Protein AF-A0A173ME80-F1 (afdb_monomer_lite)

pLDDT: mean 81.97, std 18.16, range [39.5, 97.81]

InterPro domains:
  IPR025349 Domain of unknown function DUF4253 [PF14062] (123-226)

Sequence (226 aa):
MNQPLTKATWLAVAWLSLAACNAPDSRNSDNQKSLAATTGIDVVVISEAEKITHATATLLHTKKPLADTIHHNAPIYLPGISLLVDGEKSAELIDTLNSWLQQQHCMAFISEDHYRGDHKKKITIVRTADKYDIVRMQETCSEVDSCCTDSLIVRLKQLELKYTVDFIAVARDWMIVRPHGNITDWHDYARETLKVCPLSEEEPEDIEALAVSLQEEKGKITLWWE

Structure (mmCIF, N/CA/C/O backbone):
data_AF-A0A173ME80-F1
#
_entry.id   AF-A0A173ME80-F1
#
loop_
_atom_site.group_PDB
_atom_site.id
_atom_site.type_symbol
_atom_site.label_atom_id
_atom_site.label_alt_id
_atom_site.label_comp_id
_atom_site.label_asym_id
_atom_site.label_entity_id
_atom_site.label_seq_id
_atom_site.pdbx_PDB_ins_code
_atom_site.Cartn_x
_atom_site.Cartn_y
_atom_site.Cartn_z
_atom_site.occupancy
_atom_site.B_iso_or_equiv
_atom_site.auth_seq_id
_atom_site.auth_comp_id
_atom_site.auth_asym_id
_atom_site.auth_atom_id
_atom_site.pdbx_PDB_model_num
ATOM 1 N N . MET A 1 1 ? -16.992 46.050 -75.056 1.00 40.78 1 MET A N 1
ATOM 2 C CA . MET A 1 1 ? -16.001 45.122 -75.639 1.00 40.78 1 MET A CA 1
ATOM 3 C C . MET A 1 1 ? -14.720 45.212 -74.825 1.00 40.78 1 MET A C 1
ATOM 5 O O . MET A 1 1 ? -14.317 46.320 -74.506 1.00 40.78 1 MET A O 1
ATOM 9 N N . ASN A 1 2 ? -14.144 44.044 -74.524 1.00 39.84 2 ASN A N 1
ATOM 10 C CA . ASN A 1 2 ? -12.807 43.765 -73.971 1.00 39.84 2 ASN A CA 1
ATOM 11 C C . ASN A 1 2 ? -12.586 43.918 -72.446 1.00 39.84 2 ASN A C 1
ATOM 13 O O . ASN A 1 2 ? -12.212 44.969 -71.939 1.00 39.84 2 ASN A O 1
ATOM 17 N N . GLN A 1 3 ? -12.760 42.788 -71.746 1.00 39.50 3 GLN A N 1
ATOM 18 C CA . GLN A 1 3 ? -11.953 42.341 -70.589 1.00 39.50 3 GLN A CA 1
ATOM 19 C C . GLN A 1 3 ? -10.501 41.992 -71.034 1.00 39.50 3 GLN A C 1
ATOM 21 O O . GLN A 1 3 ? -10.278 41.975 -72.247 1.00 39.50 3 GLN A O 1
ATOM 26 N N . PRO A 1 4 ? -9.553 41.531 -70.172 1.00 59.50 4 PRO A N 1
ATOM 27 C CA . PRO A 1 4 ? -9.382 41.605 -68.700 1.00 59.50 4 PRO A CA 1
ATOM 28 C C . PRO A 1 4 ? -7.930 42.015 -68.301 1.00 59.50 4 PRO A C 1
ATOM 30 O O . PRO A 1 4 ? -7.072 42.142 -69.162 1.00 59.50 4 PRO A O 1
ATOM 33 N N . LEU A 1 5 ? -7.597 42.119 -67.004 1.00 41.41 5 LEU A N 1
ATOM 34 C CA . LEU A 1 5 ? -6.438 41.380 -66.462 1.00 41.41 5 LEU A CA 1
ATOM 35 C C . LEU A 1 5 ? -6.464 41.310 -64.925 1.00 41.41 5 LEU A C 1
ATOM 37 O O . LEU A 1 5 ? -6.556 42.300 -64.204 1.00 41.41 5 LEU A O 1
ATOM 41 N N . THR A 1 6 ? -6.391 40.072 -64.468 1.00 49.34 6 THR A N 1
ATOM 42 C CA . THR A 1 6 ? -6.429 39.529 -63.113 1.00 49.34 6 THR A CA 1
ATOM 43 C C . THR A 1 6 ? -5.223 39.923 -62.258 1.00 49.34 6 THR A C 1
ATOM 45 O O . THR A 1 6 ? -4.084 39.768 -62.692 1.00 49.34 6 THR A O 1
ATOM 48 N N . LYS A 1 7 ? -5.456 40.301 -60.995 1.00 44.31 7 LYS A N 1
ATOM 49 C CA . LYS A 1 7 ? -4.445 40.234 -59.927 1.00 44.31 7 LYS A CA 1
ATOM 50 C C . LYS A 1 7 ? -4.917 39.238 -58.872 1.00 44.31 7 LYS A C 1
ATOM 52 O O . LYS A 1 7 ? -5.666 39.583 -57.966 1.00 44.31 7 LYS A O 1
ATOM 57 N N . ALA A 1 8 ? -4.511 37.985 -59.052 1.00 48.28 8 ALA A N 1
ATOM 58 C CA . ALA A 1 8 ? -4.587 36.952 -58.032 1.00 48.28 8 ALA A CA 1
ATOM 59 C C . ALA A 1 8 ? -3.302 37.029 -57.200 1.00 48.28 8 ALA A C 1
ATOM 61 O O . ALA A 1 8 ? -2.246 36.582 -57.642 1.00 48.28 8 ALA A O 1
ATOM 62 N N . THR A 1 9 ? -3.375 37.633 -56.017 1.00 49.75 9 THR A N 1
ATOM 63 C CA . THR A 1 9 ? -2.269 37.620 -55.056 1.00 49.75 9 THR A CA 1
ATOM 64 C C . THR A 1 9 ? -2.438 36.391 -54.172 1.00 49.75 9 THR A C 1
ATOM 66 O O . THR A 1 9 ? -3.270 36.367 -53.269 1.00 49.75 9 THR A O 1
ATOM 69 N N . TRP A 1 10 ? -1.678 35.343 -54.476 1.00 44.19 10 TRP A N 1
ATOM 70 C CA . TRP A 1 10 ? -1.540 34.160 -53.634 1.00 44.19 10 TRP A CA 1
ATOM 71 C C . TRP A 1 10 ? -0.660 34.503 -52.427 1.00 44.19 10 TRP A C 1
ATOM 73 O O . TRP A 1 10 ? 0.545 34.690 -52.567 1.00 44.19 10 TRP A O 1
ATOM 83 N N . LEU A 1 11 ? -1.256 34.576 -51.238 1.00 46.41 11 LEU A N 1
ATOM 84 C CA . LEU A 1 11 ? -0.538 34.510 -49.966 1.00 46.41 11 LEU A CA 1
ATOM 85 C C . LEU A 1 11 ? -0.573 33.052 -49.498 1.00 46.41 11 LEU A C 1
ATOM 87 O O . LEU A 1 11 ? -1.498 32.620 -48.816 1.00 46.41 11 LEU A O 1
ATOM 91 N N . ALA A 1 12 ? 0.426 32.278 -49.917 1.00 50.19 12 ALA A N 1
ATOM 92 C CA . ALA A 1 12 ? 0.692 30.967 -49.347 1.00 50.19 12 ALA A CA 1
ATOM 93 C C . ALA A 1 12 ? 1.354 31.168 -47.976 1.00 50.19 12 ALA A C 1
ATOM 95 O O . ALA A 1 12 ? 2.559 31.394 -47.877 1.00 50.19 12 ALA A O 1
ATOM 96 N N . VAL A 1 13 ? 0.553 31.127 -46.910 1.00 52.91 13 VAL A N 1
ATOM 97 C CA . VAL A 1 13 ? 1.066 31.011 -45.543 1.00 52.91 13 VAL A CA 1
ATOM 98 C C . VAL A 1 13 ? 1.525 29.567 -45.368 1.00 52.91 13 VAL A C 1
ATOM 100 O O . VAL A 1 13 ? 0.714 28.658 -45.203 1.00 52.91 13 VAL A O 1
ATOM 103 N N . ALA A 1 14 ? 2.835 29.353 -45.443 1.00 44.91 14 ALA A N 1
ATOM 104 C CA . ALA A 1 14 ? 3.461 28.089 -45.096 1.00 44.91 14 ALA A CA 1
ATOM 105 C C . ALA A 1 14 ? 3.322 27.855 -43.582 1.00 44.91 14 ALA A C 1
ATOM 107 O O . ALA A 1 14 ? 4.155 28.288 -42.789 1.00 44.91 14 ALA A O 1
ATOM 108 N N . TRP A 1 15 ? 2.253 27.168 -43.179 1.00 47.66 15 TRP A N 1
ATOM 109 C CA . TRP A 1 15 ? 2.187 26.493 -41.887 1.00 47.66 15 TRP A CA 1
ATOM 110 C C . TRP A 1 15 ? 3.103 25.268 -41.954 1.00 47.66 15 TRP A C 1
ATOM 112 O O . TRP A 1 15 ? 2.682 24.167 -42.296 1.00 47.66 15 TRP A O 1
ATOM 122 N N . LEU A 1 16 ? 4.384 25.471 -41.649 1.00 46.88 16 LEU A N 1
ATOM 123 C CA . LEU A 1 16 ? 5.269 24.395 -41.216 1.00 46.88 16 LEU A CA 1
ATOM 124 C C . LEU A 1 16 ? 4.826 23.990 -39.809 1.00 46.88 16 LEU A C 1
ATOM 126 O O . LEU A 1 16 ? 5.361 24.446 -38.801 1.00 46.88 16 LEU A O 1
ATOM 130 N N . SER A 1 17 ? 3.799 23.146 -39.746 1.00 50.44 17 SER A N 1
ATOM 131 C CA . SER A 1 17 ? 3.516 22.340 -38.570 1.00 50.44 17 SER A CA 1
ATOM 132 C C . SER A 1 17 ? 4.724 21.437 -38.336 1.00 50.44 17 SER A C 1
ATOM 134 O O . SER A 1 17 ? 4.870 20.392 -38.971 1.00 50.44 17 SER A O 1
ATOM 136 N N . LEU A 1 18 ? 5.609 21.875 -37.439 1.00 47.53 18 LEU A N 1
ATOM 137 C CA . LEU A 1 18 ? 6.598 21.037 -36.776 1.00 47.53 18 LEU A CA 1
ATOM 138 C C . LEU A 1 18 ? 5.838 19.993 -35.951 1.00 47.53 18 LEU A C 1
ATOM 140 O O . LEU A 1 18 ? 5.680 20.117 -34.740 1.00 47.53 18 LEU A O 1
ATOM 144 N N . ALA A 1 19 ? 5.356 18.948 -36.620 1.00 47.81 19 ALA A N 1
ATOM 145 C CA . ALA A 1 19 ? 5.133 17.667 -35.983 1.00 47.81 19 ALA A CA 1
ATOM 146 C C . ALA A 1 19 ? 6.521 17.108 -35.655 1.00 47.81 19 ALA A C 1
ATOM 148 O O . ALA A 1 19 ? 7.086 16.307 -36.400 1.00 47.81 19 ALA A O 1
ATOM 149 N N . ALA A 1 20 ? 7.104 17.591 -34.556 1.00 40.88 20 ALA A N 1
ATOM 150 C CA . ALA A 1 20 ? 8.174 16.883 -33.884 1.00 40.88 20 ALA A CA 1
ATOM 151 C C . ALA A 1 20 ? 7.571 15.553 -33.420 1.00 40.88 20 ALA A C 1
ATOM 153 O O . ALA A 1 20 ? 6.955 15.452 -32.361 1.00 40.88 20 ALA A O 1
ATOM 154 N N . CYS A 1 21 ? 7.677 14.543 -34.281 1.00 43.19 21 CYS A N 1
ATOM 155 C CA . CYS A 1 21 ? 7.498 13.160 -33.898 1.00 43.19 21 CYS A CA 1
ATOM 156 C C . CYS A 1 21 ? 8.606 12.866 -32.888 1.00 43.19 21 CYS A C 1
ATOM 158 O O . CYS A 1 21 ? 9.727 12.539 -33.274 1.00 43.19 21 CYS A O 1
ATOM 160 N N . ASN A 1 22 ? 8.312 13.034 -31.599 1.00 49.09 22 ASN A N 1
ATOM 161 C CA . ASN A 1 22 ? 9.089 12.399 -30.549 1.00 49.09 22 ASN A CA 1
ATOM 162 C C . ASN A 1 22 ? 8.950 10.898 -30.791 1.00 49.09 22 ASN A C 1
ATOM 164 O O . ASN A 1 22 ? 7.947 10.293 -30.412 1.00 49.09 22 ASN A O 1
ATOM 168 N N . ALA A 1 23 ? 9.908 10.314 -31.511 1.00 49.47 23 ALA A N 1
ATOM 169 C CA . ALA A 1 23 ? 10.022 8.873 -31.586 1.00 49.47 23 ALA A CA 1
ATOM 170 C C . ALA A 1 23 ? 10.108 8.371 -30.135 1.00 49.47 23 ALA A C 1
ATOM 172 O O . ALA A 1 23 ? 10.935 8.891 -29.380 1.00 49.47 23 ALA A O 1
ATOM 173 N N . PRO A 1 24 ? 9.234 7.444 -29.709 1.00 55.69 24 PRO A N 1
ATOM 174 C CA . PRO A 1 24 ? 9.315 6.894 -28.367 1.00 55.69 24 PRO A CA 1
ATOM 175 C C . PRO A 1 24 ? 10.713 6.301 -28.176 1.00 55.69 24 PRO A C 1
ATOM 177 O O . PRO A 1 24 ? 11.200 5.578 -29.047 1.00 55.69 24 PRO A O 1
ATOM 180 N N . ASP A 1 25 ? 11.370 6.661 -27.072 1.00 60.84 25 ASP A N 1
ATOM 181 C CA . ASP A 1 25 ? 12.728 6.217 -26.761 1.00 60.84 25 ASP A CA 1
ATOM 182 C C . ASP A 1 25 ? 12.754 4.684 -26.704 1.00 60.84 25 ASP A C 1
ATOM 184 O O . ASP A 1 25 ? 12.223 4.059 -25.779 1.00 60.84 25 ASP A O 1
ATOM 188 N N . SER A 1 26 ? 13.327 4.062 -27.736 1.00 62.03 26 SER A N 1
ATOM 189 C CA . SER A 1 26 ? 13.320 2.609 -27.907 1.00 62.03 26 SER A CA 1
ATOM 190 C C . SER A 1 26 ? 14.007 1.890 -26.748 1.00 62.03 26 SER A C 1
ATOM 192 O O . SER A 1 26 ? 13.623 0.769 -26.418 1.00 62.03 26 SER A O 1
ATOM 194 N N . ARG A 1 27 ? 14.952 2.555 -26.067 1.00 61.19 27 ARG A N 1
ATOM 195 C CA . ARG A 1 27 ? 15.636 2.009 -24.889 1.00 61.19 27 ARG A CA 1
ATOM 196 C C . ARG A 1 27 ? 14.697 1.811 -23.705 1.00 61.19 27 ARG A C 1
ATOM 198 O O . ARG A 1 27 ? 14.853 0.825 -22.988 1.00 61.19 27 ARG A O 1
ATOM 205 N N . ASN A 1 28 ? 13.718 2.700 -23.511 1.00 69.62 28 ASN A N 1
ATOM 206 C CA . ASN A 1 28 ? 12.766 2.534 -22.415 1.00 69.62 28 ASN A CA 1
ATOM 207 C C . ASN A 1 28 ? 11.814 1.358 -22.691 1.00 69.62 28 ASN A C 1
ATOM 209 O O . ASN A 1 28 ? 11.535 0.551 -21.808 1.00 69.62 28 ASN A O 1
ATOM 213 N N . SER A 1 29 ? 11.415 1.177 -23.955 1.00 80.62 29 SER A N 1
ATOM 214 C CA . SER A 1 29 ? 10.566 0.051 -24.363 1.00 80.62 29 SER A CA 1
ATOM 215 C C . SER A 1 29 ? 11.218 -1.315 -24.110 1.00 80.62 29 SER A C 1
ATOM 217 O O . SER A 1 29 ? 10.534 -2.248 -23.686 1.00 80.62 29 SER A O 1
ATOM 219 N N . ASP A 1 30 ? 12.527 -1.451 -24.335 1.00 91.56 30 ASP A N 1
ATOM 220 C CA . ASP A 1 30 ? 13.227 -2.725 -24.129 1.00 91.56 30 ASP A CA 1
ATOM 221 C C . ASP A 1 30 ? 13.407 -3.060 -22.640 1.00 91.56 30 ASP A C 1
ATOM 223 O O . ASP A 1 30 ? 13.201 -4.211 -22.240 1.00 91.56 30 ASP A O 1
ATOM 227 N N . ASN A 1 31 ? 13.697 -2.059 -21.798 1.00 92.81 31 ASN A N 1
ATOM 228 C CA . ASN A 1 31 ? 13.734 -2.235 -20.342 1.00 92.81 31 ASN A CA 1
ATOM 229 C C . ASN A 1 31 ? 12.367 -2.679 -19.798 1.00 92.81 31 ASN A C 1
ATOM 231 O O . ASN A 1 31 ? 12.278 -3.673 -19.080 1.00 92.81 31 ASN A O 1
ATOM 235 N N . GLN A 1 32 ? 11.290 -1.998 -20.197 1.00 95.25 32 GLN A N 1
ATOM 236 C CA . GLN A 1 32 ? 9.930 -2.326 -19.762 1.00 95.25 32 GLN A CA 1
ATOM 237 C C . GLN A 1 32 ? 9.518 -3.748 -20.167 1.00 95.25 32 GLN A C 1
ATOM 239 O O . GLN A 1 32 ? 8.948 -4.476 -19.357 1.00 95.25 32 GLN A O 1
ATOM 244 N N . LYS A 1 33 ? 9.847 -4.189 -21.390 1.00 96.25 33 LYS A N 1
ATOM 245 C CA . LYS A 1 33 ? 9.596 -5.575 -21.831 1.00 96.25 33 LYS A CA 1
ATOM 246 C C . LYS A 1 33 ? 10.366 -6.596 -20.994 1.00 96.25 33 LYS A C 1
ATOM 248 O O . LYS A 1 33 ? 9.808 -7.633 -20.646 1.00 96.25 33 LYS A O 1
ATOM 253 N N . SER A 1 34 ? 11.625 -6.308 -20.664 1.00 95.56 34 SER A N 1
ATOM 254 C CA . SER A 1 34 ? 12.454 -7.176 -19.819 1.00 95.56 34 SER A CA 1
ATOM 255 C C . SER A 1 34 ? 11.885 -7.301 -18.401 1.00 95.56 34 SER A C 1
ATOM 257 O O . SER A 1 34 ? 11.725 -8.408 -17.877 1.00 95.56 34 SER A O 1
ATOM 259 N N . LEU A 1 35 ? 11.494 -6.171 -17.802 1.00 96.56 35 LEU A N 1
ATOM 260 C CA . LEU A 1 35 ? 10.837 -6.140 -16.497 1.00 96.56 35 LEU A CA 1
ATOM 261 C C . LEU A 1 35 ? 9.510 -6.900 -16.523 1.00 96.56 35 LEU A C 1
ATOM 263 O O . LEU A 1 35 ? 9.257 -7.696 -15.621 1.00 96.56 35 LEU A O 1
ATOM 267 N N . ALA A 1 36 ? 8.700 -6.727 -17.570 1.00 96.44 36 ALA A N 1
ATOM 268 C CA . ALA A 1 36 ? 7.438 -7.442 -17.719 1.00 96.44 36 ALA A CA 1
ATOM 269 C C . ALA A 1 36 ? 7.637 -8.958 -17.814 1.00 96.44 36 ALA A C 1
ATOM 271 O O . ALA A 1 36 ? 6.974 -9.717 -17.109 1.00 96.44 36 ALA A O 1
ATOM 272 N N . ALA A 1 37 ? 8.601 -9.405 -18.624 1.00 95.56 37 ALA A N 1
ATOM 273 C CA . ALA A 1 37 ? 8.932 -10.822 -18.758 1.00 95.56 37 ALA A CA 1
ATOM 274 C C . ALA A 1 37 ? 9.439 -11.440 -17.442 1.00 95.56 37 ALA A C 1
ATOM 276 O O . ALA A 1 37 ? 9.166 -12.605 -17.168 1.00 95.56 37 ALA A O 1
ATOM 277 N N . THR A 1 38 ? 10.156 -10.661 -16.627 1.00 95.19 38 THR A N 1
ATOM 278 C CA . THR A 1 38 ? 10.743 -11.134 -15.363 1.00 95.19 38 THR A CA 1
ATOM 279 C C . THR A 1 38 ? 9.733 -11.153 -14.216 1.00 95.19 38 THR A C 1
ATOM 281 O O . THR A 1 38 ? 9.725 -12.073 -13.406 1.00 95.19 38 THR A O 1
ATOM 284 N N . THR A 1 39 ? 8.890 -10.124 -14.126 1.00 95.19 39 THR A N 1
ATOM 285 C CA . THR A 1 39 ? 7.996 -9.898 -12.975 1.00 95.19 39 THR A CA 1
ATOM 286 C C . THR A 1 39 ? 6.571 -10.387 -13.214 1.00 95.19 39 THR A C 1
ATOM 288 O O . THR A 1 39 ? 5.804 -10.525 -12.265 1.00 95.19 39 THR A O 1
ATOM 291 N N . GLY A 1 40 ? 6.191 -10.612 -14.475 1.00 94.75 40 GLY A N 1
ATOM 292 C CA . GLY A 1 40 ? 4.810 -10.877 -14.868 1.00 94.75 40 GLY A CA 1
ATOM 293 C C . GLY A 1 40 ? 3.891 -9.650 -14.794 1.00 94.75 40 GLY A C 1
ATOM 294 O O . GLY A 1 40 ? 2.679 -9.809 -14.936 1.00 94.75 40 GLY A O 1
ATOM 295 N N . ILE A 1 41 ? 4.426 -8.447 -14.556 1.00 96.81 41 ILE A N 1
ATOM 296 C CA . ILE A 1 41 ? 3.678 -7.182 -14.599 1.00 96.81 41 ILE A CA 1
ATOM 297 C C . ILE A 1 41 ? 3.578 -6.719 -16.054 1.00 96.81 41 ILE A C 1
ATOM 299 O O . ILE A 1 41 ? 4.583 -6.655 -16.755 1.00 96.81 41 ILE A O 1
ATOM 303 N N . ASP A 1 42 ? 2.380 -6.373 -16.520 1.00 96.62 42 ASP A N 1
ATOM 304 C CA . ASP A 1 42 ? 2.184 -5.984 -17.917 1.00 96.62 42 ASP A CA 1
ATOM 305 C C . ASP A 1 42 ? 2.965 -4.711 -18.279 1.00 96.62 42 ASP A C 1
ATOM 307 O O . ASP A 1 42 ? 3.041 -3.757 -17.506 1.00 96.62 42 ASP A O 1
ATOM 311 N N . VAL A 1 43 ? 3.497 -4.650 -19.505 1.00 96.44 43 VAL A N 1
ATOM 312 C CA . VAL A 1 43 ? 4.264 -3.487 -20.006 1.00 96.44 43 VAL A CA 1
ATOM 313 C C . VAL A 1 43 ? 3.471 -2.181 -19.876 1.00 96.44 43 VAL A C 1
ATOM 315 O O . VAL A 1 43 ? 4.048 -1.137 -19.580 1.00 96.44 43 VAL A O 1
ATOM 318 N N . VAL A 1 44 ? 2.146 -2.240 -20.049 1.00 96.06 44 VAL A N 1
ATOM 319 C CA . VAL A 1 44 ? 1.248 -1.087 -19.880 1.00 96.06 44 VAL A CA 1
ATOM 320 C C . VAL A 1 44 ? 1.255 -0.582 -18.434 1.00 96.06 44 VAL A C 1
ATOM 322 O O . VAL A 1 44 ? 1.305 0.626 -18.222 1.00 96.06 44 VAL A O 1
ATOM 325 N N . VAL A 1 45 ? 1.276 -1.488 -17.449 1.00 96.88 45 VAL A N 1
ATOM 326 C CA . VAL A 1 45 ? 1.382 -1.146 -16.021 1.00 96.88 45 VAL A CA 1
ATOM 327 C C . VAL A 1 45 ? 2.701 -0.460 -15.720 1.00 96.88 45 VAL A C 1
ATOM 329 O O . VAL A 1 45 ? 2.709 0.586 -15.077 1.00 96.88 45 VAL A O 1
ATOM 332 N N . ILE A 1 46 ? 3.803 -1.002 -16.232 1.00 97.56 46 ILE A N 1
ATOM 333 C CA . ILE A 1 46 ? 5.129 -0.412 -16.035 1.00 97.56 46 ILE A CA 1
ATOM 334 C C . ILE A 1 46 ? 5.170 0.990 -16.653 1.00 97.56 46 ILE A C 1
ATOM 336 O O . ILE A 1 46 ? 5.526 1.950 -15.976 1.00 97.56 46 ILE A O 1
ATOM 340 N N . SER A 1 47 ? 4.743 1.128 -17.911 1.00 96.50 47 SER A N 1
ATOM 341 C CA . SER A 1 47 ? 4.773 2.407 -18.624 1.00 96.50 47 SER A CA 1
ATOM 342 C C . SER A 1 47 ? 3.904 3.480 -17.965 1.00 96.50 47 SER A C 1
ATOM 344 O O . SER A 1 47 ? 4.314 4.640 -17.922 1.00 96.50 47 SER A O 1
ATOM 346 N N . GLU A 1 48 ? 2.708 3.136 -17.481 1.00 97.00 48 GLU A N 1
ATOM 347 C CA . GLU A 1 48 ? 1.842 4.118 -16.820 1.00 97.00 48 GLU A CA 1
ATOM 348 C C . GLU A 1 48 ? 2.379 4.478 -15.430 1.00 97.00 48 GLU A C 1
ATOM 350 O O . GLU A 1 48 ? 2.362 5.650 -15.059 1.00 97.00 48 GLU A O 1
ATOM 355 N N . ALA A 1 49 ? 2.952 3.521 -14.694 1.00 97.44 49 ALA A N 1
ATOM 356 C CA . ALA A 1 49 ? 3.596 3.803 -13.416 1.00 97.44 49 ALA A CA 1
ATOM 357 C C . ALA A 1 49 ? 4.789 4.762 -13.565 1.00 97.44 49 ALA A C 1
ATOM 359 O O . ALA A 1 49 ? 4.902 5.718 -12.796 1.00 97.44 49 ALA A O 1
ATOM 360 N N . GLU A 1 50 ? 5.646 4.571 -14.575 1.00 97.44 50 GLU A N 1
ATOM 361 C CA . GLU A 1 50 ? 6.746 5.503 -14.875 1.00 97.44 50 GLU A CA 1
ATOM 362 C C . GLU A 1 50 ? 6.227 6.899 -15.247 1.00 97.44 50 GLU A C 1
ATOM 364 O O . GLU A 1 50 ? 6.802 7.912 -14.850 1.00 97.44 50 GLU A O 1
ATOM 369 N N . LYS A 1 51 ? 5.108 6.970 -15.976 1.00 96.62 51 LYS A N 1
ATOM 370 C CA . LYS A 1 51 ? 4.469 8.234 -16.355 1.00 96.62 51 LYS A CA 1
ATOM 371 C C . LYS A 1 51 ? 3.861 8.969 -15.158 1.00 96.62 51 LYS A C 1
ATOM 373 O O . LYS A 1 51 ? 4.040 10.179 -15.069 1.00 96.62 51 LYS A O 1
ATOM 378 N N . ILE A 1 52 ? 3.172 8.261 -14.260 1.00 96.56 52 ILE A N 1
ATOM 379 C CA . ILE A 1 52 ? 2.567 8.822 -13.038 1.00 96.56 52 ILE A CA 1
ATOM 380 C C . ILE A 1 52 ? 3.650 9.321 -12.077 1.00 96.56 52 ILE A C 1
ATOM 382 O O . ILE A 1 52 ? 3.528 10.395 -11.496 1.00 96.56 52 ILE A O 1
ATOM 386 N N . THR A 1 53 ? 4.716 8.540 -11.903 1.00 96.56 53 THR A N 1
ATOM 387 C CA . THR A 1 53 ? 5.759 8.824 -10.903 1.00 96.56 53 THR A CA 1
ATOM 388 C C . THR A 1 53 ? 6.908 9.676 -11.430 1.00 96.56 53 THR A C 1
ATOM 390 O O . THR A 1 53 ? 7.701 10.182 -10.638 1.00 96.56 53 THR A O 1
ATOM 393 N N . HIS A 1 54 ? 7.026 9.817 -12.753 1.00 95.75 54 HIS A N 1
ATOM 394 C CA . HIS A 1 54 ? 8.194 10.384 -13.429 1.00 95.75 54 HIS A CA 1
ATOM 395 C C . HIS A 1 54 ? 9.519 9.698 -13.045 1.00 95.75 54 HIS A C 1
ATOM 397 O O . HIS A 1 54 ? 10.582 10.320 -13.085 1.00 95.75 54 HIS A O 1
ATOM 403 N N . ALA A 1 55 ? 9.465 8.416 -12.675 1.00 95.38 55 ALA A N 1
ATOM 404 C CA . ALA A 1 55 ? 10.617 7.610 -12.287 1.00 95.38 55 ALA A CA 1
ATOM 405 C C . ALA A 1 55 ? 10.772 6.402 -13.217 1.00 95.38 55 ALA A C 1
ATOM 407 O O . ALA A 1 55 ? 9.789 5.867 -13.715 1.00 95.38 55 ALA A O 1
ATOM 408 N N . THR A 1 56 ? 12.008 5.952 -13.435 1.00 96.25 56 THR A N 1
ATOM 409 C CA . THR A 1 56 ? 12.286 4.725 -14.194 1.00 96.25 56 THR A CA 1
ATOM 410 C C . THR A 1 56 ? 12.085 3.505 -13.307 1.00 96.25 56 THR A C 1
ATOM 412 O O . THR A 1 56 ? 12.625 3.439 -12.198 1.00 96.25 56 THR A O 1
ATOM 415 N N . ALA A 1 57 ? 11.337 2.526 -13.805 1.00 97.19 57 ALA A N 1
ATOM 416 C CA . ALA A 1 57 ? 11.123 1.267 -13.125 1.00 97.19 57 ALA A CA 1
ATOM 417 C C . ALA A 1 57 ? 12.394 0.412 -13.164 1.00 97.19 57 ALA A C 1
ATOM 419 O O . ALA A 1 57 ? 13.098 0.309 -14.172 1.00 97.19 57 ALA A O 1
ATOM 420 N N . THR A 1 58 ? 12.669 -0.244 -12.046 1.00 95.94 58 THR A N 1
ATOM 421 C CA . THR A 1 58 ? 13.761 -1.209 -11.900 1.00 95.94 58 THR A CA 1
ATOM 422 C C . THR A 1 58 ? 13.237 -2.486 -11.269 1.00 95.94 58 THR A C 1
ATOM 424 O O . THR A 1 58 ? 12.156 -2.488 -10.686 1.00 95.94 58 THR A O 1
ATOM 427 N N . LEU A 1 59 ? 13.981 -3.585 -11.381 1.00 95.00 59 LEU A N 1
ATOM 428 C CA . LEU A 1 59 ? 13.595 -4.832 -10.730 1.00 95.00 59 LEU A CA 1
ATOM 429 C C . LEU A 1 59 ? 13.665 -4.667 -9.204 1.00 95.00 59 LEU A C 1
ATOM 431 O O . LEU A 1 59 ? 14.663 -4.161 -8.669 1.00 95.00 59 LEU A O 1
ATOM 435 N N . LEU A 1 60 ? 12.608 -5.099 -8.514 1.00 91.88 60 LEU A N 1
ATOM 436 C CA . LEU A 1 60 ? 12.565 -5.086 -7.059 1.00 91.88 60 LEU A CA 1
ATOM 437 C C . LEU A 1 60 ? 13.688 -5.961 -6.508 1.00 91.88 60 LEU A C 1
ATOM 439 O O . LEU A 1 60 ? 13.857 -7.115 -6.902 1.00 91.88 60 LEU A O 1
ATOM 443 N N . HIS A 1 61 ? 14.458 -5.406 -5.581 1.00 86.81 61 HIS A N 1
ATOM 444 C CA . HIS A 1 61 ? 15.509 -6.134 -4.896 1.00 86.81 61 HIS A CA 1
ATOM 445 C C . HIS A 1 61 ? 15.601 -5.718 -3.434 1.00 86.81 61 HIS A C 1
ATOM 447 O O . HIS A 1 61 ? 15.367 -4.557 -3.085 1.00 86.81 61 HIS A O 1
ATOM 453 N N . THR A 1 62 ? 16.011 -6.669 -2.603 1.00 77.00 62 THR A N 1
ATOM 454 C CA . THR A 1 62 ? 16.361 -6.453 -1.201 1.00 77.00 62 THR A CA 1
ATOM 455 C C . THR A 1 62 ? 17.831 -6.795 -0.961 1.00 77.00 62 THR A C 1
ATOM 457 O O . THR A 1 62 ? 18.433 -7.609 -1.669 1.00 77.00 62 THR A O 1
ATOM 460 N N . LYS A 1 63 ? 18.428 -6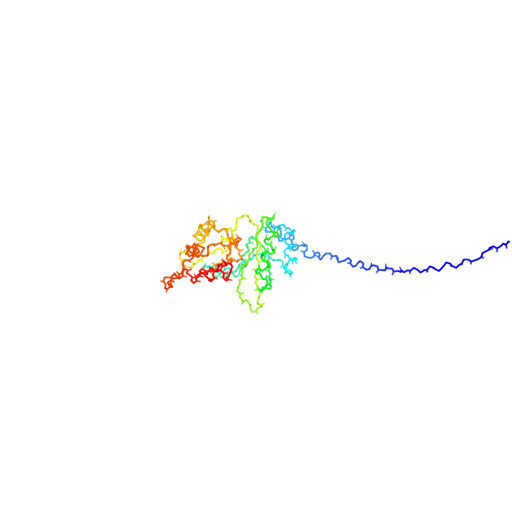.136 0.032 1.00 67.50 63 LYS A N 1
ATOM 461 C CA . LYS A 1 63 ? 19.771 -6.435 0.530 1.00 67.50 63 LYS A CA 1
ATOM 462 C C . LYS A 1 63 ? 19.606 -7.147 1.867 1.00 67.50 63 LYS A C 1
ATOM 464 O O . LYS A 1 63 ? 19.595 -6.501 2.907 1.00 67.50 63 LYS A O 1
ATOM 469 N N . LYS A 1 64 ? 19.436 -8.467 1.848 1.00 60.06 64 LYS A N 1
ATOM 470 C CA . LYS A 1 64 ? 19.421 -9.255 3.084 1.00 60.06 64 LYS A CA 1
ATOM 471 C C . LYS A 1 64 ? 20.873 -9.508 3.510 1.00 60.06 64 LYS A C 1
ATOM 473 O O . LYS A 1 64 ? 21.644 -9.988 2.677 1.00 60.06 64 LYS A O 1
ATOM 478 N N . PRO A 1 65 ? 21.281 -9.238 4.761 1.00 48.75 65 PRO A N 1
ATOM 479 C CA . PRO A 1 65 ? 22.398 -9.969 5.329 1.00 48.75 65 PRO A CA 1
ATOM 480 C C . PRO A 1 65 ? 21.893 -11.399 5.528 1.00 48.75 65 PRO A C 1
ATOM 482 O O . PRO A 1 65 ? 21.039 -11.655 6.375 1.00 48.75 65 PRO A O 1
ATOM 485 N N . LEU A 1 66 ? 22.326 -12.327 4.675 1.00 44.22 66 LEU A N 1
ATOM 486 C CA . LEU A 1 66 ? 22.051 -13.737 4.912 1.00 44.22 66 LEU A CA 1
ATOM 487 C C . LEU A 1 66 ? 22.761 -14.093 6.223 1.00 44.22 66 LEU A C 1
ATOM 489 O O . LEU A 1 66 ? 23.991 -14.040 6.284 1.00 44.22 66 LEU A O 1
ATOM 493 N N . ALA A 1 67 ? 21.996 -14.389 7.274 1.00 47.41 67 ALA A N 1
ATOM 494 C CA . ALA A 1 67 ? 22.557 -14.985 8.474 1.00 47.41 67 ALA A CA 1
ATOM 495 C C . ALA A 1 67 ? 23.354 -16.231 8.038 1.00 47.41 67 ALA A C 1
ATOM 497 O O . ALA A 1 67 ? 22.840 -17.080 7.312 1.00 47.41 67 ALA A O 1
ATOM 498 N N . ASP A 1 68 ? 24.628 -16.273 8.423 1.00 43.25 68 ASP A N 1
ATOM 499 C CA . ASP A 1 68 ? 25.545 -17.415 8.328 1.00 43.25 68 ASP A CA 1
ATOM 500 C C . ASP A 1 68 ? 26.290 -17.763 7.030 1.00 43.25 68 ASP A C 1
ATOM 502 O O . ASP A 1 68 ? 26.892 -18.835 6.973 1.00 43.25 68 ASP A O 1
ATOM 506 N N . THR A 1 69 ? 26.454 -16.877 6.038 1.00 40.91 69 THR A N 1
ATOM 507 C CA . THR A 1 69 ? 27.543 -17.109 5.054 1.00 40.91 69 THR A CA 1
ATOM 508 C C . THR A 1 69 ? 28.369 -15.877 4.703 1.00 40.91 69 THR A C 1
ATOM 510 O O . THR A 1 69 ? 27.920 -14.887 4.131 1.00 40.91 69 THR A O 1
ATOM 513 N N . ILE A 1 70 ? 29.649 -15.995 5.054 1.00 50.84 70 ILE A N 1
ATOM 514 C CA . ILE A 1 70 ? 30.777 -15.180 4.624 1.00 50.84 70 ILE A CA 1
ATOM 515 C C . ILE A 1 70 ? 30.696 -14.973 3.099 1.00 50.84 70 ILE A C 1
ATOM 517 O O . ILE A 1 70 ? 30.749 -15.932 2.338 1.00 50.84 70 ILE A O 1
ATOM 521 N N . HIS A 1 71 ? 30.604 -13.706 2.683 1.00 49.09 71 HIS A N 1
ATOM 522 C CA . HIS A 1 71 ? 30.642 -13.215 1.299 1.00 49.09 71 HIS A CA 1
ATOM 523 C C . HIS A 1 71 ? 29.485 -13.631 0.372 1.00 49.09 71 HIS A C 1
ATOM 525 O O . HIS A 1 71 ? 29.642 -14.546 -0.419 1.00 49.09 71 HIS A O 1
ATOM 531 N N . HIS A 1 72 ? 28.408 -12.832 0.331 1.00 48.78 72 HIS A N 1
ATOM 532 C CA . HIS A 1 72 ? 27.885 -12.243 -0.917 1.00 48.78 72 HIS A CA 1
ATOM 533 C C . HIS A 1 72 ? 26.834 -11.150 -0.630 1.00 48.78 72 HIS A C 1
ATOM 535 O O . HIS A 1 72 ? 25.686 -11.439 -0.323 1.00 48.78 72 HIS A O 1
ATOM 541 N N . ASN A 1 73 ? 27.204 -9.877 -0.827 1.00 56.91 73 ASN A N 1
ATOM 542 C CA . ASN A 1 73 ? 26.288 -8.717 -0.858 1.00 56.91 73 ASN A CA 1
ATOM 543 C C . ASN A 1 73 ? 25.453 -8.659 -2.161 1.00 56.91 73 ASN A C 1
ATOM 545 O O . ASN A 1 73 ? 25.170 -7.574 -2.676 1.00 56.91 73 ASN A O 1
ATOM 549 N N . ALA A 1 74 ? 25.135 -9.806 -2.763 1.00 65.88 74 ALA A N 1
ATOM 550 C CA . ALA A 1 74 ? 24.385 -9.838 -4.011 1.00 65.88 74 ALA A CA 1
ATOM 551 C C . ALA A 1 74 ? 22.917 -9.453 -3.746 1.00 65.88 74 ALA A C 1
ATOM 553 O O . ALA A 1 74 ? 22.341 -9.913 -2.759 1.00 65.88 74 ALA A O 1
ATOM 554 N N . PRO A 1 75 ? 22.301 -8.607 -4.591 1.00 74.50 75 PRO A N 1
ATOM 555 C CA . PRO A 1 75 ? 20.891 -8.274 -4.445 1.00 74.50 75 PRO A CA 1
ATOM 556 C C . PRO A 1 75 ? 20.034 -9.529 -4.637 1.00 74.50 75 PRO A C 1
ATOM 558 O O . PRO A 1 75 ? 20.216 -10.270 -5.604 1.00 74.50 75 PRO A O 1
ATOM 561 N N . ILE A 1 76 ? 19.081 -9.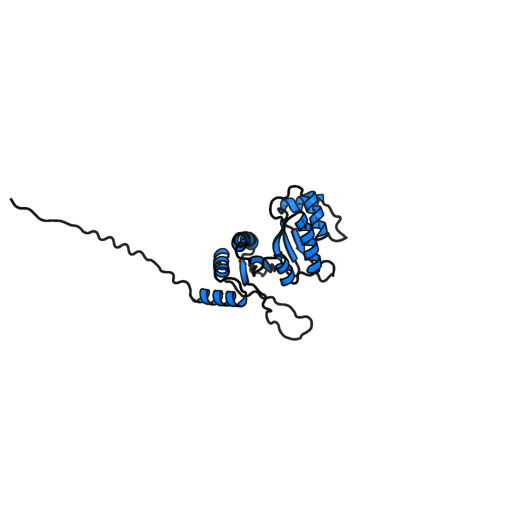743 -3.731 1.00 77.69 76 ILE A N 1
ATOM 562 C CA . ILE A 1 76 ? 18.038 -10.755 -3.902 1.00 77.69 76 ILE A CA 1
ATOM 563 C C . ILE A 1 76 ? 16.896 -10.083 -4.652 1.00 77.69 76 ILE A C 1
ATOM 565 O O . ILE A 1 76 ? 16.345 -9.094 -4.168 1.00 77.69 76 ILE A O 1
ATOM 569 N N . TYR A 1 77 ? 16.556 -10.599 -5.830 1.00 83.25 77 TYR A N 1
ATOM 570 C CA . TYR A 1 77 ? 15.455 -10.079 -6.633 1.00 83.25 77 TYR A CA 1
ATOM 571 C C . TYR A 1 77 ? 14.128 -10.693 -6.195 1.00 83.25 77 TYR A C 1
ATOM 573 O O . TYR A 1 77 ? 14.020 -11.907 -6.030 1.00 83.25 77 TYR A O 1
ATOM 581 N N . LEU A 1 78 ? 13.127 -9.838 -6.019 1.00 84.38 78 LEU A N 1
ATOM 582 C CA . LEU A 1 78 ? 11.772 -10.210 -5.625 1.00 84.38 78 LEU A CA 1
ATOM 583 C C . LEU A 1 78 ? 10.811 -9.970 -6.802 1.00 84.38 78 LEU A C 1
ATOM 585 O O . LEU A 1 78 ? 11.108 -9.151 -7.679 1.00 84.38 78 LEU A O 1
ATOM 589 N N . PRO A 1 79 ? 9.660 -10.661 -6.850 1.00 88.19 79 PRO A N 1
ATOM 590 C CA . PRO A 1 79 ? 8.667 -10.447 -7.895 1.00 88.19 79 PRO A CA 1
ATOM 591 C C . PRO A 1 79 ? 8.040 -9.054 -7.756 1.00 88.19 79 PRO A C 1
ATOM 593 O O . PRO A 1 79 ? 7.174 -8.831 -6.918 1.00 88.19 79 PRO A O 1
ATOM 596 N N . GLY A 1 80 ? 8.482 -8.107 -8.581 1.00 95.50 80 GLY A N 1
ATOM 597 C CA . GLY A 1 80 ? 7.944 -6.751 -8.600 1.00 95.50 80 GLY A CA 1
ATOM 598 C C . GLY A 1 80 ? 8.873 -5.747 -9.265 1.00 95.50 80 GLY A C 1
ATOM 599 O O . GLY A 1 80 ? 10.016 -6.055 -9.610 1.00 95.50 80 GLY A O 1
ATOM 600 N N . ILE A 1 81 ? 8.385 -4.521 -9.413 1.00 97.38 81 ILE A N 1
ATOM 601 C CA . ILE A 1 81 ? 9.191 -3.376 -9.843 1.00 97.38 81 ILE A CA 1
ATOM 602 C C . ILE A 1 81 ? 9.318 -2.354 -8.717 1.00 97.38 81 ILE A C 1
ATOM 604 O O . ILE A 1 81 ? 8.479 -2.283 -7.822 1.00 97.38 81 ILE A O 1
ATOM 608 N N . SER A 1 82 ? 10.360 -1.536 -8.786 1.00 95.94 82 SER A N 1
ATOM 609 C CA . SER A 1 82 ? 10.645 -0.443 -7.863 1.00 95.94 82 SER A CA 1
ATOM 610 C C . SER A 1 82 ? 10.846 0.868 -8.607 1.00 95.94 82 SER A C 1
ATOM 612 O O . SER A 1 82 ? 11.559 0.916 -9.612 1.00 95.94 82 SER A O 1
ATOM 614 N N . LEU A 1 83 ? 10.263 1.930 -8.063 1.00 96.38 83 LEU A N 1
ATOM 615 C CA . LEU A 1 83 ? 10.297 3.299 -8.560 1.00 96.38 83 LEU A CA 1
ATOM 616 C C . LEU A 1 83 ? 10.841 4.190 -7.441 1.00 96.38 83 LEU A C 1
ATOM 618 O O . LEU A 1 83 ? 10.314 4.192 -6.327 1.00 96.38 83 LEU A O 1
ATOM 622 N N . LEU A 1 84 ? 11.917 4.924 -7.719 1.00 94.69 84 LEU A N 1
ATOM 623 C CA . LEU A 1 84 ? 12.523 5.832 -6.748 1.00 94.69 84 LEU A CA 1
ATOM 624 C C . LEU A 1 84 ? 11.939 7.234 -6.935 1.00 94.69 84 LEU A C 1
ATOM 626 O O . LEU A 1 84 ? 12.200 7.877 -7.951 1.00 94.69 84 LEU A O 1
ATOM 630 N N . VAL A 1 85 ? 11.166 7.696 -5.957 1.00 94.50 85 VAL A N 1
ATOM 631 C CA . VAL A 1 85 ? 10.364 8.924 -6.050 1.00 94.50 85 VAL A CA 1
ATOM 632 C C . VAL A 1 85 ? 10.713 9.912 -4.945 1.00 94.50 85 VAL A C 1
ATOM 634 O O . VAL A 1 85 ? 11.383 9.567 -3.972 1.00 94.50 85 VAL A O 1
ATOM 637 N N . ASP A 1 86 ? 10.236 11.142 -5.096 1.00 92.62 86 ASP A N 1
ATOM 638 C CA . ASP A 1 86 ? 10.254 12.156 -4.044 1.00 92.62 86 ASP A CA 1
ATOM 639 C C . ASP A 1 86 ? 9.431 11.689 -2.828 1.00 92.62 86 ASP A C 1
ATOM 641 O O . ASP A 1 86 ? 8.260 11.313 -2.961 1.00 92.62 86 ASP A O 1
ATOM 645 N N . GLY A 1 87 ? 10.052 11.681 -1.647 1.00 89.25 87 GLY A N 1
ATOM 646 C CA . GLY A 1 87 ? 9.440 11.197 -0.418 1.00 89.25 87 GLY A CA 1
ATOM 647 C C . GLY A 1 87 ? 8.220 12.002 0.015 1.00 89.25 87 GLY A C 1
ATOM 648 O O . GLY A 1 87 ? 7.270 11.399 0.519 1.00 89.25 87 GLY A O 1
ATOM 649 N N . GLU A 1 88 ? 8.185 13.310 -0.252 1.00 90.81 88 GLU A N 1
ATOM 650 C CA . GLU A 1 88 ? 7.053 14.176 0.114 1.00 90.81 88 GLU A CA 1
ATOM 651 C C . GLU A 1 88 ? 5.785 13.841 -0.682 1.00 90.81 88 GLU A C 1
ATOM 653 O O . GLU A 1 88 ? 4.671 13.994 -0.187 1.00 90.81 88 GLU A O 1
ATOM 658 N N . LYS A 1 89 ? 5.950 13.316 -1.902 1.00 93.00 89 LYS A N 1
ATOM 659 C CA . LYS A 1 89 ? 4.845 12.956 -2.809 1.00 93.00 89 LYS A CA 1
ATOM 660 C C . LYS A 1 89 ? 4.469 11.482 -2.747 1.00 93.00 89 LYS A C 1
ATOM 662 O O . LYS A 1 89 ? 3.479 11.070 -3.343 1.00 93.00 89 LYS A O 1
ATOM 667 N N . SER A 1 90 ? 5.267 10.672 -2.057 1.00 92.81 90 SER A N 1
ATOM 668 C CA . SER A 1 90 ? 5.152 9.213 -2.086 1.00 92.81 90 SER A CA 1
ATOM 669 C C . SER A 1 90 ? 3.755 8.711 -1.706 1.00 92.81 90 SER A C 1
ATOM 671 O O . SER A 1 90 ? 3.202 7.889 -2.429 1.00 92.81 90 SER A O 1
ATOM 673 N N . ALA A 1 91 ? 3.150 9.240 -0.640 1.00 90.88 91 ALA A N 1
ATOM 674 C CA . ALA A 1 91 ? 1.818 8.829 -0.196 1.00 90.88 91 ALA A CA 1
ATOM 675 C C . ALA A 1 91 ? 0.715 9.180 -1.216 1.00 90.88 91 ALA A C 1
ATOM 677 O O . ALA A 1 91 ? -0.129 8.341 -1.516 1.00 90.88 91 ALA A O 1
ATOM 678 N N . GLU A 1 92 ? 0.755 10.377 -1.808 1.00 93.94 92 GLU A N 1
ATOM 679 C CA . GLU A 1 92 ? -0.183 10.785 -2.868 1.00 93.94 92 GLU A CA 1
ATOM 680 C C . GLU A 1 92 ? -0.025 9.917 -4.131 1.00 93.94 92 GLU A C 1
ATOM 682 O O . GLU A 1 92 ? -1.004 9.530 -4.779 1.00 93.94 92 GLU A O 1
ATOM 687 N N . LEU A 1 93 ? 1.218 9.561 -4.467 1.00 96.75 93 LEU A N 1
ATOM 688 C CA . LEU A 1 93 ? 1.512 8.666 -5.582 1.00 96.75 93 LEU A CA 1
ATOM 689 C C . LEU A 1 93 ? 0.970 7.255 -5.341 1.00 96.75 93 LEU A C 1
ATOM 691 O O . LEU A 1 93 ? 0.478 6.650 -6.291 1.00 96.75 93 LEU A O 1
ATOM 695 N N . ILE A 1 94 ? 1.004 6.738 -4.106 1.00 96.06 94 ILE A N 1
ATOM 696 C CA . ILE A 1 94 ? 0.375 5.449 -3.770 1.00 96.06 94 ILE A CA 1
ATOM 697 C C . ILE A 1 94 ? -1.123 5.479 -4.074 1.00 96.06 94 ILE A C 1
ATOM 699 O O . ILE A 1 94 ? -1.629 4.550 -4.701 1.00 96.06 94 ILE A O 1
ATOM 703 N N . ASP A 1 95 ? -1.818 6.553 -3.705 1.00 94.00 95 ASP A N 1
ATOM 704 C CA . ASP A 1 95 ? -3.262 6.684 -3.938 1.00 94.00 95 ASP A CA 1
ATOM 705 C C . ASP A 1 95 ? -3.592 6.732 -5.426 1.00 94.00 95 ASP A C 1
ATOM 707 O O . ASP A 1 95 ? -4.496 6.038 -5.903 1.00 94.00 95 ASP A O 1
ATOM 711 N N . THR A 1 96 ? -2.809 7.511 -6.171 1.00 96.00 96 THR A N 1
ATOM 712 C CA . THR A 1 96 ? -2.949 7.649 -7.622 1.00 96.00 96 THR A CA 1
ATOM 713 C C . THR A 1 96 ? -2.684 6.321 -8.329 1.00 96.00 96 THR A C 1
ATOM 715 O O . THR A 1 96 ? -3.479 5.891 -9.166 1.00 96.00 96 THR A O 1
ATOM 718 N N . LEU A 1 97 ? -1.595 5.637 -7.965 1.00 97.00 97 LEU A N 1
ATOM 719 C CA . LEU A 1 97 ? -1.234 4.342 -8.532 1.00 97.00 97 LEU A CA 1
ATOM 720 C C . LEU A 1 97 ? -2.287 3.288 -8.199 1.00 97.00 97 LEU A C 1
ATOM 722 O O . LEU A 1 97 ? -2.796 2.648 -9.111 1.00 97.00 97 LEU A O 1
ATOM 726 N N . ASN A 1 98 ? -2.664 3.120 -6.931 1.00 95.44 98 ASN A N 1
ATOM 727 C CA . ASN A 1 98 ? -3.612 2.077 -6.535 1.00 95.44 98 ASN A CA 1
ATOM 728 C C . ASN A 1 98 ? -5.007 2.294 -7.124 1.00 95.44 98 ASN A C 1
ATOM 730 O O . ASN A 1 98 ? -5.633 1.320 -7.534 1.00 95.44 98 ASN A O 1
ATOM 734 N N . SER A 1 99 ? -5.460 3.542 -7.272 1.00 93.25 99 SER A N 1
ATOM 735 C CA . SER A 1 99 ? -6.722 3.839 -7.968 1.00 93.25 99 SER A CA 1
ATOM 736 C C . SER A 1 99 ? -6.712 3.345 -9.420 1.00 93.25 99 SER A C 1
ATOM 738 O O . SER A 1 99 ? -7.727 2.873 -9.927 1.00 93.25 99 SER A O 1
ATOM 740 N N . TRP A 1 100 ? -5.560 3.414 -10.090 1.00 94.06 100 TRP A N 1
ATOM 741 C CA . TRP A 1 100 ? -5.393 2.922 -11.457 1.00 94.06 100 TRP A CA 1
ATOM 742 C C . TRP A 1 100 ? -5.150 1.400 -11.520 1.00 94.06 100 TRP A C 1
ATOM 744 O O . TRP A 1 100 ? -5.701 0.707 -12.378 1.00 94.06 100 TRP A O 1
ATOM 754 N N . LEU A 1 101 ? -4.363 0.856 -10.585 1.00 95.12 101 LEU A N 1
ATOM 755 C CA . LEU A 1 101 ? -3.953 -0.553 -10.551 1.00 95.12 101 LEU A CA 1
ATOM 756 C C . LEU A 1 101 ? -5.064 -1.521 -10.121 1.00 95.12 101 LEU A C 1
ATOM 758 O O . LEU A 1 101 ? -4.939 -2.716 -10.393 1.00 95.12 101 LEU A O 1
ATOM 762 N N . GLN A 1 102 ? -6.155 -1.038 -9.514 1.00 86.19 102 GLN A N 1
ATOM 763 C CA . GLN A 1 102 ? -7.299 -1.860 -9.081 1.00 86.19 102 GLN A CA 1
ATOM 764 C C . GLN A 1 102 ? -7.805 -2.829 -10.166 1.00 86.19 102 GLN A C 1
ATOM 766 O O . GLN A 1 102 ? -8.223 -3.942 -9.857 1.00 86.19 102 GLN A O 1
ATOM 771 N N . GLN A 1 103 ? -7.736 -2.438 -11.442 1.00 87.38 103 GLN A N 1
ATOM 772 C CA . GLN A 1 103 ? -8.192 -3.259 -12.572 1.00 87.38 103 GLN A CA 1
ATOM 773 C C . GLN A 1 103 ? -7.114 -4.192 -13.151 1.00 87.38 103 GLN A C 1
ATOM 775 O O . GLN A 1 103 ? -7.410 -4.993 -14.031 1.00 87.38 103 GLN A O 1
ATOM 780 N N . GLN A 1 104 ? -5.870 -4.086 -12.683 1.00 91.19 104 GLN A N 1
ATOM 781 C CA . GLN A 1 104 ? -4.693 -4.740 -13.266 1.00 91.19 104 GLN A CA 1
ATOM 782 C C . GLN A 1 104 ? -4.125 -5.858 -12.377 1.00 91.19 104 GLN A C 1
ATOM 784 O O . GLN A 1 104 ? -3.034 -6.359 -12.642 1.00 91.19 104 GLN A O 1
ATOM 789 N N . HIS A 1 105 ? -4.836 -6.244 -11.306 1.00 92.56 105 HIS A N 1
ATOM 790 C CA . HIS A 1 105 ? -4.359 -7.209 -10.300 1.00 92.56 105 HIS A CA 1
ATOM 791 C C . HIS A 1 105 ? -2.950 -6.876 -9.788 1.00 92.56 105 HIS A C 1
ATOM 793 O O . HIS A 1 105 ? -2.096 -7.753 -9.637 1.00 92.56 105 HIS A O 1
ATOM 799 N N . CYS A 1 106 ? -2.698 -5.586 -9.589 1.00 96.56 106 CYS A N 1
ATOM 800 C CA . CYS A 1 106 ? -1.442 -5.065 -9.086 1.00 96.56 106 CYS A CA 1
ATOM 801 C C . CYS A 1 106 ? -1.714 -4.156 -7.891 1.00 96.56 106 CYS A C 1
ATOM 803 O O . CYS A 1 106 ? -2.789 -3.571 -7.775 1.00 96.56 106 CYS A O 1
ATOM 805 N N . MET A 1 107 ? -0.721 -4.020 -7.021 1.00 96.81 107 MET A N 1
ATOM 806 C CA . MET A 1 107 ? -0.778 -3.124 -5.870 1.00 96.81 107 MET A CA 1
ATOM 807 C C . MET A 1 107 ? 0.546 -2.384 -5.725 1.00 96.81 107 MET A C 1
ATOM 809 O O . MET A 1 107 ? 1.614 -2.971 -5.912 1.00 96.81 107 MET A O 1
ATOM 813 N N . ALA A 1 108 ? 0.454 -1.098 -5.399 1.00 97.44 108 ALA A N 1
ATOM 814 C CA . ALA A 1 108 ? 1.565 -0.219 -5.082 1.00 97.44 108 ALA A CA 1
ATOM 815 C C . ALA A 1 108 ? 1.644 0.022 -3.570 1.00 97.44 108 ALA A C 1
ATOM 817 O O . ALA A 1 108 ? 0.621 0.216 -2.914 1.00 97.44 108 ALA A O 1
ATOM 818 N N . PHE A 1 109 ? 2.857 0.057 -3.026 1.00 96.88 109 PHE A N 1
ATOM 819 C CA . PHE A 1 109 ? 3.120 0.407 -1.628 1.00 96.88 109 PHE A CA 1
ATOM 820 C C . PHE A 1 109 ? 4.537 0.973 -1.480 1.00 96.88 109 PHE A C 1
ATOM 822 O O . PHE A 1 109 ? 5.411 0.727 -2.314 1.00 96.88 109 PHE A O 1
ATOM 829 N N . ILE A 1 110 ? 4.788 1.739 -0.422 1.00 95.38 110 ILE A N 1
ATOM 830 C CA . ILE A 1 110 ? 6.141 2.193 -0.078 1.00 95.38 110 ILE A CA 1
ATOM 831 C C . ILE A 1 110 ? 6.878 1.038 0.607 1.00 95.38 110 ILE A C 1
ATOM 833 O O . ILE A 1 110 ? 6.406 0.530 1.620 1.00 95.38 110 ILE A O 1
ATOM 837 N N . SER A 1 111 ? 8.025 0.624 0.066 1.00 91.44 111 SER A N 1
ATOM 838 C CA . SER A 1 111 ? 8.793 -0.529 0.571 1.00 91.44 111 SER A CA 1
ATOM 839 C C . SER A 1 111 ? 10.123 -0.164 1.233 1.00 91.44 111 SER A C 1
ATOM 841 O O . SER A 1 111 ? 10.794 -1.019 1.795 1.00 91.44 111 SER A O 1
ATOM 843 N N . GLU A 1 112 ? 10.573 1.082 1.093 1.00 84.50 112 GLU A N 1
ATOM 844 C CA . GLU A 1 112 ? 11.788 1.588 1.735 1.00 84.50 112 GLU A CA 1
ATOM 845 C C . GLU A 1 112 ? 11.565 3.070 2.043 1.00 84.50 112 GLU A C 1
ATOM 847 O O . GLU A 1 112 ? 11.373 3.875 1.126 1.00 84.50 112 GLU A O 1
ATOM 852 N N . ASP A 1 113 ? 11.579 3.392 3.336 1.00 70.25 113 ASP A N 1
ATOM 853 C CA . ASP A 1 113 ? 11.479 4.754 3.882 1.00 70.25 113 ASP A CA 1
ATOM 854 C C . ASP A 1 113 ? 12.713 5.118 4.711 1.00 70.25 113 ASP A C 1
ATOM 856 O O . ASP A 1 113 ? 12.696 6.012 5.553 1.00 70.25 113 ASP A O 1
ATOM 860 N N . HIS A 1 114 ? 13.825 4.408 4.499 1.00 64.31 114 HIS A N 1
ATOM 861 C CA . HIS A 1 114 ? 15.082 4.921 5.011 1.00 64.31 114 HIS A CA 1
ATOM 862 C C . HIS A 1 114 ? 15.280 6.279 4.354 1.00 64.31 114 HIS A C 1
ATOM 864 O O . HIS A 1 114 ? 15.396 6.347 3.128 1.00 64.31 114 HIS A O 1
ATOM 870 N N . TYR A 1 115 ? 15.305 7.332 5.177 1.00 51.38 115 TYR A N 1
ATOM 871 C CA . TYR A 1 115 ? 15.797 8.657 4.827 1.00 51.38 115 TYR A CA 1
ATOM 872 C C . TYR A 1 115 ? 17.240 8.495 4.341 1.00 51.38 115 TYR A C 1
ATOM 874 O O . TYR A 1 115 ? 18.222 8.724 5.044 1.00 51.38 115 TYR A O 1
ATOM 882 N N . ARG A 1 116 ? 17.384 8.062 3.093 1.00 52.22 116 ARG A N 1
ATOM 883 C CA . ARG A 1 116 ? 18.550 8.352 2.289 1.00 52.22 116 ARG A CA 1
ATOM 884 C C . ARG A 1 116 ? 18.682 9.868 2.342 1.00 52.22 116 ARG A C 1
ATOM 886 O O . ARG A 1 116 ? 17.680 10.581 2.288 1.00 52.22 116 ARG A O 1
ATOM 893 N N . GLY A 1 117 ? 19.904 10.380 2.449 1.00 57.81 117 GLY A N 1
ATOM 894 C CA . GLY A 1 117 ? 20.143 11.830 2.488 1.00 57.81 117 GLY A CA 1
ATOM 895 C C . GLY A 1 117 ? 19.622 12.595 1.256 1.00 57.81 117 GLY A C 1
ATOM 896 O O . GLY A 1 117 ? 19.807 13.801 1.179 1.00 57.81 117 GLY A O 1
ATOM 897 N N . ASP A 1 118 ? 19.003 11.904 0.292 1.00 73.00 118 ASP A N 1
ATOM 898 C CA . ASP A 1 118 ? 18.335 12.442 -0.887 1.00 73.00 118 ASP A CA 1
ATOM 899 C C . ASP A 1 118 ? 16.804 12.593 -0.740 1.00 73.00 118 ASP A C 1
ATOM 901 O O . ASP A 1 118 ? 16.164 12.999 -1.707 1.00 73.00 118 ASP A O 1
ATOM 905 N N . HIS A 1 119 ? 16.221 12.294 0.432 1.00 83.00 119 HIS A N 1
ATOM 906 C CA . HIS A 1 119 ? 14.777 12.383 0.717 1.00 83.00 119 HIS A CA 1
ATOM 907 C C . HIS A 1 119 ? 13.886 11.554 -0.222 1.00 83.00 119 HIS A C 1
ATOM 909 O O . HIS A 1 119 ? 12.693 11.832 -0.367 1.00 83.00 119 HIS A O 1
ATOM 915 N N . LYS A 1 120 ? 14.441 10.526 -0.871 1.00 89.00 120 LYS A N 1
ATOM 916 C CA . LYS A 1 120 ? 13.683 9.667 -1.781 1.00 89.00 120 LYS A CA 1
ATOM 917 C C . LYS A 1 120 ? 13.141 8.436 -1.077 1.00 89.00 120 LYS A C 1
ATOM 919 O O . LYS A 1 120 ? 13.809 7.844 -0.234 1.00 89.00 120 LYS A O 1
ATOM 924 N N . LYS A 1 121 ? 11.962 7.998 -1.512 1.00 91.44 121 LYS A N 1
ATOM 925 C CA . LYS A 1 121 ? 11.351 6.733 -1.089 1.00 91.44 121 LYS A CA 1
ATOM 926 C C . LYS A 1 121 ? 11.229 5.775 -2.260 1.00 91.44 121 LYS A C 1
ATOM 928 O O . LYS A 1 121 ? 11.162 6.188 -3.422 1.00 91.44 121 LYS A O 1
ATOM 933 N N . LYS A 1 122 ? 11.191 4.481 -1.954 1.00 93.50 122 LYS A N 1
ATOM 934 C CA . LYS A 1 122 ? 10.946 3.439 -2.952 1.00 93.50 122 LYS A CA 1
ATOM 935 C C . LYS A 1 122 ? 9.472 3.054 -2.935 1.00 93.50 122 LYS A C 1
ATOM 937 O O . LYS A 1 122 ? 8.998 2.484 -1.954 1.00 93.50 122 LYS A O 1
ATOM 942 N N . ILE A 1 123 ? 8.776 3.335 -4.031 1.00 96.19 123 ILE A N 1
ATOM 943 C CA . ILE A 1 123 ? 7.464 2.752 -4.311 1.00 96.19 123 ILE A CA 1
ATOM 944 C C . ILE A 1 123 ? 7.688 1.437 -5.045 1.00 96.19 123 ILE A C 1
ATOM 946 O O . ILE A 1 123 ? 8.422 1.379 -6.030 1.00 96.19 123 ILE A O 1
ATOM 950 N N . THR A 1 124 ? 7.037 0.389 -4.572 1.00 97.00 124 THR A N 1
ATOM 951 C CA . THR A 1 124 ? 7.081 -0.941 -5.161 1.00 97.00 124 THR A CA 1
ATOM 952 C C . THR A 1 124 ? 5.717 -1.297 -5.718 1.00 97.00 124 THR A C 1
ATOM 954 O O . THR A 1 124 ? 4.707 -1.045 -5.069 1.00 97.00 124 THR A O 1
ATOM 957 N N . ILE A 1 125 ? 5.699 -1.889 -6.912 1.00 97.81 125 ILE A N 1
ATOM 958 C CA . ILE A 1 125 ? 4.493 -2.446 -7.528 1.00 97.81 125 ILE A CA 1
ATOM 959 C C . ILE A 1 125 ? 4.684 -3.947 -7.691 1.00 97.81 125 ILE A C 1
ATOM 961 O O . ILE A 1 125 ? 5.691 -4.398 -8.244 1.00 97.81 125 ILE A O 1
ATOM 965 N N . VAL A 1 126 ? 3.696 -4.709 -7.231 1.00 96.81 126 VAL A N 1
ATOM 966 C CA . VAL A 1 126 ? 3.654 -6.167 -7.351 1.00 96.81 126 VAL A CA 1
ATOM 967 C C . VAL A 1 126 ? 2.347 -6.618 -7.971 1.00 96.81 126 VAL A C 1
ATOM 969 O O . VAL A 1 126 ? 1.307 -5.989 -7.773 1.00 96.81 126 VAL A O 1
ATOM 972 N N . ARG A 1 127 ? 2.394 -7.732 -8.701 1.00 95.75 127 ARG A N 1
ATOM 973 C CA . ARG A 1 127 ? 1.198 -8.405 -9.202 1.00 95.75 127 ARG A CA 1
ATOM 974 C C . ARG A 1 127 ? 0.630 -9.291 -8.099 1.00 95.75 127 ARG A C 1
ATOM 976 O O . ARG A 1 127 ? 1.185 -10.346 -7.809 1.00 95.75 127 ARG A O 1
ATOM 983 N N . THR A 1 128 ? -0.471 -8.867 -7.496 1.00 94.00 128 THR A N 1
ATOM 984 C CA . THR A 1 128 ? -1.227 -9.665 -6.529 1.00 94.00 128 THR A CA 1
ATOM 985 C C . THR A 1 128 ? -2.688 -9.216 -6.482 1.00 94.00 128 THR A C 1
ATOM 987 O O . THR A 1 128 ? -3.017 -8.064 -6.766 1.00 94.00 128 THR A O 1
ATOM 990 N N . ALA A 1 129 ? -3.566 -10.148 -6.118 1.00 91.56 129 ALA A N 1
ATOM 991 C CA . ALA A 1 129 ? -4.947 -9.870 -5.736 1.00 91.56 129 ALA A CA 1
ATOM 992 C C . ALA A 1 129 ? -5.146 -9.878 -4.206 1.00 91.56 129 ALA A C 1
ATOM 994 O O . ALA A 1 129 ? -6.183 -9.418 -3.735 1.00 91.56 129 ALA A O 1
ATOM 995 N N . ASP A 1 130 ? -4.175 -10.386 -3.438 1.00 94.00 130 ASP A N 1
ATOM 996 C CA . ASP A 1 130 ? -4.187 -10.427 -1.976 1.00 94.00 130 ASP A CA 1
ATOM 997 C C . ASP A 1 130 ? -3.129 -9.457 -1.428 1.00 94.00 130 ASP A C 1
ATOM 999 O O . ASP A 1 130 ? -1.929 -9.719 -1.497 1.00 94.00 130 ASP A O 1
ATOM 1003 N N . LYS A 1 131 ? -3.559 -8.343 -0.821 1.00 94.06 131 LYS A N 1
ATOM 1004 C CA . LYS A 1 131 ? -2.635 -7.364 -0.219 1.00 94.06 131 LYS A CA 1
ATOM 1005 C C . LYS A 1 131 ? -1.737 -7.972 0.859 1.00 94.06 131 LYS A C 1
ATOM 1007 O O . LYS A 1 131 ? -0.649 -7.458 1.095 1.00 94.06 131 LYS A O 1
ATOM 1012 N N . TYR A 1 132 ? -2.137 -9.078 1.490 1.00 96.00 132 TYR A N 1
ATOM 1013 C CA . TYR A 1 132 ? -1.307 -9.762 2.481 1.00 96.00 132 TYR A CA 1
ATOM 1014 C C . TYR A 1 132 ? -0.093 -10.467 1.868 1.00 96.00 132 TYR A C 1
ATOM 1016 O O . TYR A 1 132 ? 0.866 -10.738 2.589 1.00 96.00 132 TYR A O 1
ATOM 1024 N N . ASP A 1 133 ? -0.065 -10.686 0.549 1.00 94.44 133 ASP A N 1
ATOM 1025 C CA . ASP A 1 133 ? 1.151 -11.129 -0.139 1.00 94.44 133 ASP A CA 1
ATOM 1026 C C . ASP A 1 133 ? 2.272 -10.096 -0.033 1.00 94.44 133 ASP A C 1
ATOM 1028 O O . ASP A 1 133 ? 3.440 -10.473 -0.009 1.00 94.44 133 ASP A O 1
ATOM 1032 N N . ILE A 1 134 ? 1.939 -8.807 0.108 1.00 94.38 134 ILE A N 1
ATOM 1033 C CA . ILE A 1 134 ? 2.926 -7.750 0.345 1.00 94.38 134 ILE A CA 1
ATOM 1034 C C . ILE A 1 134 ? 3.631 -7.978 1.689 1.00 94.38 134 ILE A C 1
ATOM 1036 O O . ILE A 1 134 ? 4.856 -7.936 1.748 1.00 94.38 134 ILE A O 1
ATOM 1040 N N . VAL A 1 135 ? 2.872 -8.278 2.749 1.00 93.00 135 VAL A N 1
ATOM 1041 C CA . VAL A 1 135 ? 3.404 -8.535 4.104 1.00 93.00 135 VAL A CA 1
ATOM 1042 C C . VAL A 1 135 ? 4.280 -9.790 4.109 1.00 93.00 135 VAL A C 1
ATOM 1044 O O . VAL A 1 135 ? 5.370 -9.788 4.677 1.00 93.00 135 VAL A O 1
ATOM 1047 N N . ARG A 1 136 ? 3.850 -10.847 3.404 1.00 92.62 136 ARG A N 1
ATOM 1048 C CA . ARG A 1 136 ? 4.652 -12.070 3.222 1.00 92.62 136 ARG A CA 1
ATOM 1049 C C . ARG A 1 136 ? 5.942 -11.800 2.459 1.00 92.62 136 ARG A C 1
ATOM 1051 O O . ARG A 1 136 ? 6.999 -12.269 2.860 1.00 92.62 136 ARG A O 1
ATOM 1058 N N . MET A 1 137 ? 5.861 -11.038 1.370 1.00 90.31 137 MET A N 1
ATOM 1059 C CA . MET A 1 137 ? 7.009 -10.725 0.521 1.00 90.31 137 MET A CA 1
ATOM 1060 C C . MET A 1 137 ? 8.050 -9.864 1.243 1.00 90.31 137 MET A C 1
ATOM 1062 O O . MET A 1 137 ? 9.243 -10.035 1.007 1.00 90.31 137 MET A O 1
ATOM 1066 N N . GLN A 1 138 ? 7.614 -8.943 2.104 1.00 88.25 138 GLN A N 1
ATOM 1067 C CA . GLN A 1 138 ? 8.512 -8.107 2.903 1.00 88.25 138 GLN A CA 1
ATOM 1068 C C . GLN A 1 138 ? 9.089 -8.835 4.123 1.00 88.25 138 GLN A C 1
ATOM 1070 O O . GLN A 1 138 ? 9.951 -8.274 4.797 1.00 88.25 138 GLN A O 1
ATOM 1075 N N . GLU A 1 139 ? 8.644 -10.070 4.397 1.00 86.44 139 GLU A N 1
ATOM 1076 C CA . GLU A 1 139 ? 9.023 -10.838 5.590 1.00 86.44 139 GLU A CA 1
ATOM 1077 C C . GLU A 1 139 ? 8.854 -10.006 6.874 1.00 86.44 139 GLU A C 1
ATOM 1079 O O . GLU A 1 139 ? 9.699 -10.023 7.767 1.00 86.44 139 GLU A O 1
ATOM 1084 N N . THR A 1 140 ? 7.769 -9.231 6.924 1.00 76.94 140 THR A N 1
ATOM 1085 C CA . THR A 1 140 ? 7.411 -8.314 8.007 1.00 76.94 140 THR A CA 1
ATOM 1086 C C . THR A 1 140 ? 7.365 -9.079 9.333 1.00 76.94 140 THR A C 1
ATOM 1088 O O . THR A 1 140 ? 6.471 -9.905 9.532 1.00 76.94 140 THR A O 1
ATOM 1091 N N . CYS A 1 141 ? 8.370 -8.892 10.189 1.00 77.19 141 CYS A N 1
ATOM 1092 C CA . CYS A 1 141 ? 8.589 -9.702 11.388 1.00 77.19 141 CYS A CA 1
ATOM 1093 C C . CYS A 1 141 ? 9.468 -8.951 12.391 1.00 77.19 141 CYS A C 1
ATOM 1095 O O . CYS A 1 141 ? 10.544 -8.477 12.018 1.00 77.19 141 CYS A O 1
ATOM 1097 N N . SER A 1 142 ? 9.032 -8.895 13.647 1.00 69.50 142 SER A N 1
ATOM 1098 C CA . SER A 1 142 ? 9.843 -8.439 14.781 1.00 69.50 142 SER A CA 1
ATOM 1099 C C . SER A 1 142 ? 10.848 -9.491 15.228 1.00 69.50 142 SER A C 1
ATOM 1101 O O . SER A 1 142 ? 10.633 -10.685 15.010 1.00 69.50 142 SER A O 1
ATOM 1103 N N . GLU A 1 143 ? 11.935 -9.065 15.874 1.00 65.00 143 GLU A N 1
ATOM 1104 C CA . GLU A 1 143 ? 12.876 -9.999 16.516 1.00 65.00 143 GLU A CA 1
ATOM 1105 C C . GLU A 1 143 ? 12.254 -10.686 17.743 1.00 65.00 143 GLU A C 1
ATOM 1107 O O . GLU A 1 143 ? 12.650 -11.787 18.128 1.00 65.00 143 GLU A O 1
ATOM 1112 N N . VAL A 1 144 ? 11.233 -10.059 18.331 1.00 62.44 144 VAL A N 1
ATOM 1113 C CA . VAL A 1 144 ? 10.406 -10.619 19.403 1.00 62.44 144 VAL A CA 1
ATOM 1114 C C . VAL A 1 144 ? 9.223 -11.369 18.780 1.00 62.44 144 VAL A C 1
ATOM 1116 O O . VAL A 1 144 ? 8.469 -10.777 18.021 1.00 62.44 144 VAL A O 1
ATOM 1119 N N . ASP A 1 145 ? 9.001 -12.645 19.109 1.00 56.94 145 ASP A N 1
ATOM 1120 C CA . ASP A 1 145 ? 8.007 -13.553 18.478 1.00 56.94 145 ASP A CA 1
ATOM 1121 C C . ASP A 1 145 ? 6.529 -13.070 18.450 1.00 56.94 145 ASP A C 1
ATOM 1123 O O . ASP A 1 145 ? 5.648 -13.737 17.897 1.00 56.94 145 ASP A O 1
ATOM 1127 N N . SER A 1 146 ? 6.200 -11.928 19.057 1.00 62.91 146 SER A N 1
ATOM 1128 C CA . SER A 1 146 ? 4.828 -11.427 19.181 1.00 62.91 146 SER A CA 1
ATOM 1129 C C . SER A 1 146 ? 4.260 -10.811 17.892 1.00 62.91 146 SER A C 1
ATOM 1131 O O . SER A 1 146 ? 3.031 -10.808 17.738 1.00 62.91 146 SER A O 1
ATOM 1133 N N . CYS A 1 147 ? 5.104 -10.352 16.957 1.00 66.62 147 CYS A N 1
ATOM 1134 C CA . CYS A 1 147 ? 4.710 -9.721 15.688 1.00 66.62 147 CYS A CA 1
ATOM 1135 C C . CYS A 1 147 ? 5.407 -10.359 14.470 1.00 66.62 147 CYS A C 1
ATOM 1137 O O . CYS A 1 147 ? 5.961 -9.680 13.608 1.00 66.62 147 CYS A O 1
ATOM 1139 N N . CYS A 1 148 ? 5.336 -11.688 14.364 1.00 80.94 148 CYS A N 1
ATOM 1140 C CA . CYS A 1 148 ? 5.731 -12.413 13.152 1.00 80.94 148 CYS A CA 1
ATOM 1141 C C . CYS A 1 148 ? 4.698 -12.256 12.019 1.00 80.94 148 CYS A C 1
ATOM 1143 O O . CYS A 1 148 ? 3.503 -12.083 12.277 1.00 80.94 148 CYS A O 1
ATOM 1145 N N . THR A 1 149 ? 5.143 -12.402 10.765 1.00 88.44 149 THR A N 1
ATOM 1146 C CA . THR A 1 149 ? 4.356 -12.193 9.529 1.00 88.44 149 THR A CA 1
ATOM 1147 C C . THR A 1 149 ? 2.944 -12.782 9.584 1.00 88.44 149 THR A C 1
ATOM 1149 O O . THR A 1 149 ? 1.966 -12.074 9.346 1.00 88.44 149 THR A O 1
ATOM 1152 N N . ASP A 1 150 ? 2.805 -14.062 9.937 1.00 89.69 150 ASP A N 1
ATOM 1153 C CA . ASP A 1 150 ? 1.498 -14.729 9.956 1.00 89.69 150 ASP A CA 1
ATOM 1154 C C . ASP A 1 150 ? 0.588 -14.219 11.084 1.00 89.69 150 ASP A C 1
ATOM 1156 O O . ASP A 1 150 ? -0.609 -14.014 10.868 1.00 89.69 150 ASP A O 1
ATOM 1160 N N . SER A 1 151 ? 1.148 -13.960 12.270 1.00 88.50 151 SER A N 1
ATOM 1161 C CA . SER A 1 151 ? 0.415 -13.392 13.413 1.00 88.50 151 SER A CA 1
ATOM 1162 C C . SER A 1 151 ? -0.119 -11.998 13.075 1.00 88.50 151 SER A C 1
ATOM 1164 O O . SER A 1 151 ? -1.300 -11.708 13.282 1.00 88.50 151 SER A O 1
ATOM 1166 N N . LEU A 1 152 ? 0.720 -11.160 12.461 1.00 89.19 152 LEU A N 1
ATOM 1167 C CA . LEU A 1 152 ? 0.343 -9.824 12.014 1.00 89.19 152 LEU A CA 1
ATOM 1168 C C . LEU A 1 152 ? -0.762 -9.869 10.951 1.00 89.19 152 LEU A C 1
ATOM 1170 O O . LEU A 1 152 ? -1.747 -9.141 11.063 1.00 89.19 152 LEU A O 1
ATOM 1174 N N . ILE A 1 153 ? -0.660 -10.765 9.962 1.00 93.56 153 ILE A N 1
ATOM 1175 C CA . ILE A 1 153 ? -1.716 -10.962 8.957 1.00 93.56 153 ILE A CA 1
ATOM 1176 C C . ILE A 1 153 ? -3.038 -11.358 9.624 1.00 93.56 153 ILE A C 1
ATOM 1178 O O . ILE A 1 153 ? -4.086 -10.829 9.251 1.00 93.56 153 ILE A O 1
ATOM 1182 N N . VAL A 1 154 ? -3.017 -12.260 10.611 1.00 93.44 154 VAL A N 1
ATOM 1183 C CA . VAL A 1 154 ? -4.228 -12.660 11.348 1.00 93.44 154 VAL A CA 1
ATOM 1184 C C . VAL A 1 154 ? -4.855 -11.464 12.062 1.00 93.44 154 VAL A C 1
ATOM 1186 O O . VAL A 1 154 ? -6.060 -11.251 11.929 1.00 93.44 154 VAL A O 1
ATOM 1189 N N . ARG A 1 155 ? -4.060 -10.655 12.767 1.00 91.75 155 ARG A N 1
ATOM 1190 C CA . ARG A 1 155 ? -4.556 -9.467 13.478 1.00 91.75 155 ARG A CA 1
ATOM 1191 C C . ARG A 1 155 ? -5.107 -8.402 12.531 1.00 91.75 155 ARG A C 1
ATOM 1193 O O . ARG A 1 155 ? -6.195 -7.882 12.759 1.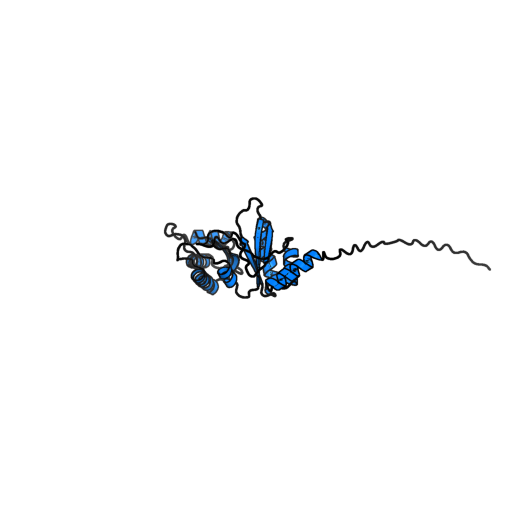00 91.75 155 ARG A O 1
ATOM 1200 N N . LEU A 1 156 ? -4.414 -8.126 11.426 1.00 93.94 156 LEU A N 1
ATOM 1201 C CA . LEU A 1 156 ? -4.905 -7.203 10.401 1.00 93.94 156 LEU A CA 1
ATOM 1202 C C . LEU A 1 156 ? -6.225 -7.694 9.799 1.00 93.94 156 LEU A C 1
ATOM 1204 O O . LEU A 1 156 ? -7.147 -6.903 9.633 1.00 93.94 156 LEU A O 1
ATOM 1208 N N . LYS A 1 157 ? -6.359 -8.997 9.520 1.00 95.44 157 LYS A N 1
ATOM 1209 C CA . LYS A 1 157 ? -7.624 -9.583 9.046 1.00 95.44 157 LYS A CA 1
ATOM 1210 C C . LYS A 1 157 ? -8.750 -9.464 10.067 1.00 95.44 157 LYS A C 1
ATOM 1212 O O . LYS A 1 157 ? -9.899 -9.321 9.667 1.00 95.44 157 LYS A O 1
ATOM 1217 N N . GLN A 1 158 ? -8.447 -9.526 11.364 1.00 94.12 158 GLN A N 1
ATOM 1218 C CA . GLN A 1 158 ? -9.441 -9.292 12.414 1.00 94.12 158 GLN A CA 1
ATOM 1219 C C . GLN A 1 158 ? -9.924 -7.839 12.416 1.00 94.12 158 GLN A C 1
ATOM 1221 O O . GLN A 1 158 ? -11.131 -7.620 12.483 1.00 94.12 158 GLN A O 1
ATOM 1226 N N . LEU A 1 159 ? -9.014 -6.868 12.270 1.00 94.06 159 LEU A N 1
ATOM 1227 C CA . LEU A 1 159 ? -9.378 -5.458 12.104 1.00 94.06 159 LEU A CA 1
ATOM 1228 C C . LEU A 1 159 ? -10.289 -5.264 10.880 1.00 94.06 159 LEU A C 1
ATOM 1230 O O . LEU A 1 159 ? -11.322 -4.603 10.979 1.00 94.06 159 LEU A O 1
ATOM 1234 N N . GLU A 1 160 ? -9.975 -5.932 9.765 1.00 95.00 160 GLU A N 1
ATOM 1235 C CA . GLU A 1 160 ? -10.754 -5.872 8.518 1.00 95.00 160 GLU A CA 1
ATOM 1236 C C . GLU A 1 160 ? -12.188 -6.387 8.615 1.00 95.00 160 GLU A C 1
ATOM 1238 O O . GLU A 1 160 ? -13.017 -6.018 7.782 1.00 95.00 160 GLU A O 1
ATOM 1243 N N . LEU A 1 161 ? -12.516 -7.196 9.629 1.00 94.94 161 LEU A N 1
ATOM 1244 C CA . LEU A 1 161 ? -13.899 -7.619 9.864 1.00 94.94 161 LEU A CA 1
ATOM 1245 C C . LEU A 1 161 ? -14.815 -6.434 10.198 1.00 94.94 161 LEU A C 1
ATOM 1247 O O . LEU A 1 161 ? -16.024 -6.523 9.986 1.00 94.94 161 LEU A O 1
ATOM 1251 N N . LYS A 1 162 ? -14.246 -5.345 10.729 1.00 95.25 162 LYS A N 1
ATOM 1252 C CA . LYS A 1 162 ? -14.961 -4.110 11.073 1.00 95.25 162 LYS A CA 1
ATOM 1253 C C . LYS A 1 162 ? -14.546 -2.926 10.205 1.00 95.25 162 LYS A C 1
ATOM 1255 O O . LYS A 1 162 ? -15.397 -2.131 9.818 1.00 95.25 162 LYS A O 1
ATOM 1260 N N . TYR A 1 163 ? -13.256 -2.817 9.903 1.00 95.56 163 TYR A N 1
ATOM 1261 C CA . TYR A 1 163 ? -12.660 -1.680 9.216 1.00 95.56 163 TYR A CA 1
ATOM 1262 C C . TYR A 1 163 ? -11.748 -2.182 8.107 1.00 95.56 163 TYR A C 1
ATOM 1264 O O . TYR A 1 163 ? -10.618 -2.583 8.367 1.00 95.56 163 TYR A O 1
ATOM 1272 N N . THR A 1 164 ? -12.226 -2.165 6.864 1.00 94.75 164 THR A N 1
ATOM 1273 C CA . THR A 1 164 ? -11.364 -2.429 5.705 1.00 94.75 164 THR A CA 1
ATOM 1274 C C . THR A 1 164 ? -10.178 -1.467 5.730 1.00 94.75 164 THR A C 1
ATOM 1276 O O . THR A 1 164 ? -10.372 -0.280 5.982 1.00 94.75 164 THR A O 1
ATOM 1279 N N . VAL A 1 165 ? -8.965 -1.957 5.478 1.00 94.44 165 VAL A N 1
ATOM 1280 C CA . VAL A 1 165 ? -7.733 -1.159 5.507 1.00 94.44 165 VAL A CA 1
ATOM 1281 C C . VAL A 1 165 ? -6.985 -1.197 4.180 1.00 94.44 165 VAL A C 1
ATOM 1283 O O . VAL A 1 165 ? -6.876 -2.238 3.537 1.00 94.44 165 VAL A O 1
ATOM 1286 N N . ASP A 1 166 ? -6.397 -0.074 3.794 1.00 94.75 166 ASP A N 1
ATOM 1287 C CA . ASP A 1 166 ? -5.470 0.030 2.672 1.00 94.75 166 ASP A CA 1
ATOM 1288 C C . ASP A 1 166 ? -4.027 0.042 3.190 1.00 94.75 166 ASP A C 1
ATOM 1290 O O . ASP A 1 166 ? -3.722 0.667 4.210 1.00 94.75 166 ASP A O 1
ATOM 1294 N N . PHE A 1 167 ? -3.123 -0.633 2.477 1.00 95.44 167 PHE A N 1
ATOM 1295 C CA . PHE A 1 167 ? -1.692 -0.599 2.782 1.00 95.44 167 PHE A CA 1
ATOM 1296 C C . PHE A 1 167 ? -1.047 0.571 2.046 1.00 95.44 167 PHE A C 1
ATOM 1298 O O . PHE A 1 167 ? -1.066 0.627 0.819 1.00 95.44 167 PHE A O 1
ATOM 1305 N N . ILE A 1 168 ? -0.469 1.501 2.803 1.00 95.44 168 ILE A N 1
ATOM 1306 C CA . ILE A 1 168 ? 0.287 2.631 2.249 1.00 95.44 168 ILE A CA 1
ATOM 1307 C C . ILE A 1 168 ? 1.752 2.229 2.104 1.00 95.44 168 ILE A C 1
ATOM 1309 O O . ILE A 1 168 ? 2.393 2.483 1.082 1.00 95.44 168 ILE A O 1
ATOM 1313 N N . ALA A 1 169 ? 2.282 1.590 3.141 1.00 94.75 169 ALA A N 1
ATOM 1314 C CA . ALA A 1 169 ? 3.677 1.226 3.225 1.00 94.75 169 ALA A CA 1
ATOM 1315 C C . ALA A 1 169 ? 3.849 -0.083 3.982 1.00 94.75 169 ALA A C 1
ATOM 1317 O O . ALA A 1 169 ? 3.143 -0.329 4.957 1.00 94.75 169 ALA A O 1
ATOM 1318 N N . VAL A 1 170 ? 4.781 -0.913 3.533 1.00 93.25 170 VAL A N 1
ATOM 1319 C CA . VAL A 1 170 ? 5.106 -2.189 4.166 1.00 93.25 170 VAL A CA 1
ATOM 1320 C C . VAL A 1 170 ? 6.589 -2.444 3.966 1.00 93.25 170 VAL A C 1
ATOM 1322 O O . VAL A 1 170 ? 7.068 -2.517 2.833 1.00 93.25 170 VAL A O 1
ATOM 1325 N N . ALA A 1 171 ? 7.299 -2.599 5.069 1.00 89.12 171 ALA A N 1
ATOM 1326 C CA . ALA A 1 171 ? 8.689 -3.002 5.121 1.00 89.12 171 ALA A CA 1
ATOM 1327 C C . ALA A 1 171 ? 8.842 -4.184 6.090 1.00 89.12 171 ALA A C 1
ATOM 1329 O O . ALA A 1 171 ? 7.862 -4.767 6.570 1.00 89.12 171 ALA A O 1
ATOM 1330 N N . ARG A 1 172 ? 10.092 -4.564 6.351 1.00 85.56 172 ARG A N 1
ATOM 1331 C CA . ARG A 1 172 ? 10.413 -5.670 7.255 1.00 85.56 172 ARG A CA 1
ATOM 1332 C C . ARG A 1 172 ? 10.105 -5.336 8.716 1.00 85.56 172 ARG A C 1
ATOM 1334 O O . ARG A 1 172 ? 9.667 -6.216 9.446 1.00 85.56 172 ARG A O 1
ATOM 1341 N N . ASP A 1 173 ? 10.363 -4.096 9.110 1.00 84.38 173 ASP A N 1
ATOM 1342 C CA . ASP A 1 173 ? 10.389 -3.564 10.480 1.00 84.38 173 ASP A CA 1
ATOM 1343 C C . ASP A 1 173 ? 9.260 -2.560 10.774 1.00 84.38 173 ASP A C 1
ATOM 1345 O O . ASP A 1 173 ? 9.051 -2.144 11.910 1.00 84.38 173 ASP A O 1
ATOM 1349 N N . TRP A 1 174 ? 8.500 -2.163 9.751 1.00 87.81 174 TRP A N 1
ATOM 1350 C CA . TRP A 1 174 ? 7.377 -1.248 9.916 1.00 87.81 174 TRP A CA 1
ATOM 1351 C C . TRP A 1 174 ? 6.344 -1.390 8.798 1.00 87.81 174 TRP A C 1
ATOM 1353 O O . TRP A 1 174 ? 6.618 -1.899 7.709 1.00 87.81 174 TRP A O 1
ATOM 1363 N N . MET A 1 175 ? 5.135 -0.898 9.049 1.00 91.69 175 MET A N 1
ATOM 1364 C CA . MET A 1 175 ? 4.102 -0.719 8.038 1.00 91.69 175 MET A CA 1
ATOM 1365 C C . MET A 1 175 ? 3.184 0.450 8.381 1.00 91.69 175 MET A C 1
ATOM 1367 O O . MET A 1 175 ? 3.002 0.810 9.540 1.00 91.69 175 MET A O 1
ATOM 1371 N N . ILE A 1 176 ? 2.574 1.031 7.354 1.00 93.56 176 ILE A N 1
ATOM 1372 C CA . ILE A 1 176 ? 1.560 2.069 7.493 1.00 93.56 176 ILE A CA 1
ATOM 1373 C C . ILE A 1 176 ? 0.299 1.595 6.791 1.00 93.56 176 ILE A C 1
ATOM 1375 O O . ILE A 1 176 ? 0.310 1.289 5.592 1.00 93.56 176 ILE A O 1
ATOM 1379 N N . VAL A 1 177 ? -0.798 1.589 7.537 1.00 94.81 177 VAL A N 1
ATOM 1380 C CA . VAL A 1 177 ? -2.135 1.294 7.022 1.00 94.81 177 VAL A CA 1
ATOM 1381 C C . VAL A 1 177 ? -3.070 2.454 7.293 1.00 94.81 177 VAL A C 1
ATOM 1383 O O . VAL A 1 177 ? -2.806 3.302 8.143 1.00 94.81 177 VAL A O 1
ATOM 1386 N N . ARG A 1 178 ? -4.180 2.500 6.572 1.00 94.25 178 ARG A N 1
ATOM 1387 C CA . ARG A 1 178 ? -5.269 3.443 6.833 1.00 94.25 178 ARG A CA 1
ATOM 1388 C C . ARG A 1 178 ? -6.612 2.761 6.602 1.00 94.25 178 ARG A C 1
ATOM 1390 O O . ARG A 1 178 ? -6.649 1.800 5.836 1.00 94.25 178 ARG A O 1
ATOM 1397 N N . PRO A 1 179 ? -7.713 3.248 7.183 1.00 95.00 179 PRO A N 1
ATOM 1398 C CA . PRO A 1 179 ? -9.022 2.715 6.871 1.00 95.00 179 PRO A CA 1
ATOM 1399 C C . PRO A 1 179 ? -9.421 3.094 5.443 1.00 95.00 179 PRO A C 1
ATOM 1401 O O . PRO A 1 179 ? -9.104 4.177 4.943 1.00 95.00 179 PRO A O 1
ATOM 1404 N N . HIS A 1 180 ? -10.141 2.192 4.793 1.00 91.56 180 HIS A N 1
ATOM 1405 C CA . HIS A 1 180 ? -10.808 2.448 3.534 1.00 91.56 180 HIS A CA 1
ATOM 1406 C C . HIS A 1 180 ? -12.160 3.112 3.819 1.00 91.56 180 HIS A C 1
ATOM 1408 O O . HIS A 1 180 ? -13.077 2.490 4.357 1.00 91.56 180 HIS A O 1
ATOM 1414 N N . GLY A 1 181 ? -12.292 4.388 3.455 1.00 89.00 181 GLY A N 1
ATOM 1415 C CA . GLY A 1 181 ? -13.496 5.178 3.713 1.00 89.00 181 GLY A CA 1
ATOM 1416 C C . GLY A 1 181 ? -13.482 5.899 5.065 1.00 89.00 181 GLY A C 1
ATOM 1417 O O . GLY A 1 181 ? -12.430 6.149 5.648 1.00 89.00 181 GLY A O 1
ATOM 1418 N N . ASN A 1 182 ? -14.666 6.296 5.536 1.00 90.00 182 ASN A N 1
ATOM 1419 C CA . ASN A 1 182 ? -14.810 7.156 6.713 1.00 90.00 182 ASN A CA 1
ATOM 1420 C C . ASN A 1 182 ? -15.050 6.343 7.991 1.00 90.00 182 ASN A C 1
ATOM 1422 O O . ASN A 1 182 ? -15.901 5.454 8.014 1.00 90.00 182 ASN A O 1
ATOM 1426 N N . ILE A 1 183 ? -14.377 6.728 9.075 1.00 95.50 183 ILE A N 1
ATOM 1427 C CA . ILE A 1 183 ? -14.627 6.215 10.425 1.00 95.50 183 ILE A CA 1
ATOM 1428 C C . ILE A 1 183 ? -15.711 7.059 11.099 1.00 95.50 183 ILE A C 1
ATOM 1430 O O . ILE A 1 183 ? -15.619 8.285 11.145 1.00 95.50 183 ILE A O 1
ATOM 1434 N N . THR A 1 184 ? -16.747 6.401 11.621 1.00 94.06 184 THR A N 1
ATOM 1435 C CA . THR A 1 184 ? -17.847 7.059 12.349 1.00 94.06 184 THR A CA 1
ATOM 1436 C C . THR A 1 184 ? -17.706 6.969 13.866 1.00 94.06 184 THR A C 1
ATOM 1438 O O . THR A 1 184 ? -18.226 7.831 14.566 1.00 94.06 184 THR A O 1
ATOM 1441 N N . ASP A 1 185 ? -17.023 5.937 14.367 1.00 96.75 185 ASP A N 1
ATOM 1442 C CA . ASP A 1 185 ? -16.755 5.710 15.791 1.00 96.75 185 ASP A CA 1
ATOM 1443 C C . ASP A 1 185 ? -15.242 5.562 15.993 1.00 96.75 185 ASP A C 1
ATOM 1445 O O . ASP A 1 185 ? -14.660 4.505 15.729 1.00 96.75 185 ASP A O 1
ATOM 1449 N N . TRP A 1 186 ? -14.602 6.662 16.395 1.00 96.00 186 TRP A N 1
ATOM 1450 C CA . TRP A 1 186 ? -13.154 6.731 16.594 1.00 96.00 186 TRP A CA 1
ATOM 1451 C C . TRP A 1 186 ? -12.695 5.963 17.833 1.00 96.00 186 TRP A C 1
ATOM 1453 O O . TRP A 1 186 ? -11.606 5.395 17.821 1.00 96.00 186 TRP A O 1
ATOM 1463 N N . HIS A 1 187 ? -13.530 5.874 18.869 1.00 96.00 187 HIS A N 1
ATOM 1464 C CA . HIS A 1 187 ? -13.225 5.102 20.072 1.00 96.00 187 HIS A 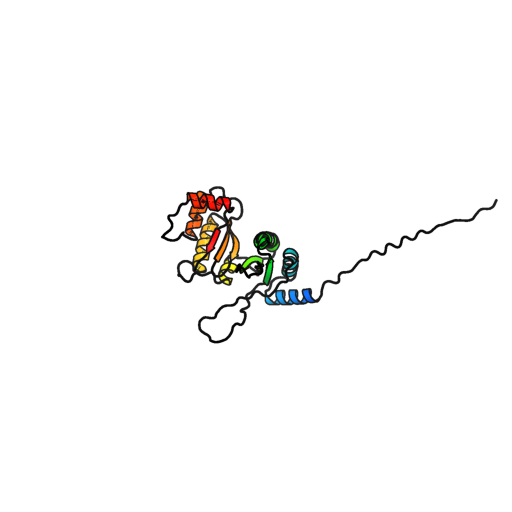CA 1
ATOM 1465 C C . HIS A 1 187 ? -13.240 3.603 19.798 1.00 96.00 187 HIS A C 1
ATOM 1467 O O . HIS A 1 187 ? -12.385 2.881 20.310 1.00 96.00 187 HIS A O 1
ATOM 1473 N N . ASP A 1 188 ? -14.192 3.112 18.999 1.00 95.75 188 ASP A N 1
ATOM 1474 C CA . ASP A 1 188 ? -14.176 1.711 18.569 1.00 95.75 188 ASP A CA 1
ATOM 1475 C C . ASP A 1 188 ? -12.987 1.419 17.655 1.00 95.75 188 ASP A C 1
ATOM 1477 O O . ASP A 1 188 ? -12.283 0.437 17.883 1.00 95.75 188 ASP A O 1
ATOM 1481 N N . TYR A 1 189 ? -12.685 2.314 16.710 1.00 95.75 189 TYR A N 1
ATOM 1482 C CA . TYR A 1 189 ? -11.520 2.163 15.839 1.00 95.75 189 TYR A CA 1
ATOM 1483 C C . TYR A 1 189 ? -10.202 2.122 16.628 1.00 95.75 189 TYR A C 1
ATOM 1485 O O . TYR A 1 189 ? -9.360 1.262 16.367 1.00 95.75 189 TYR A O 1
ATOM 1493 N N . ALA A 1 190 ? -10.046 2.977 17.643 1.00 93.88 190 ALA A N 1
ATOM 1494 C CA . ALA A 1 190 ? -8.899 2.963 18.550 1.00 93.88 190 ALA A CA 1
ATOM 1495 C C . ALA A 1 190 ? -8.782 1.631 19.311 1.00 93.88 190 ALA A C 1
ATOM 1497 O O . ALA A 1 190 ? -7.716 1.014 19.314 1.00 93.88 190 ALA A O 1
ATOM 1498 N N . ARG A 1 191 ? -9.886 1.127 19.885 1.00 93.06 191 ARG A N 1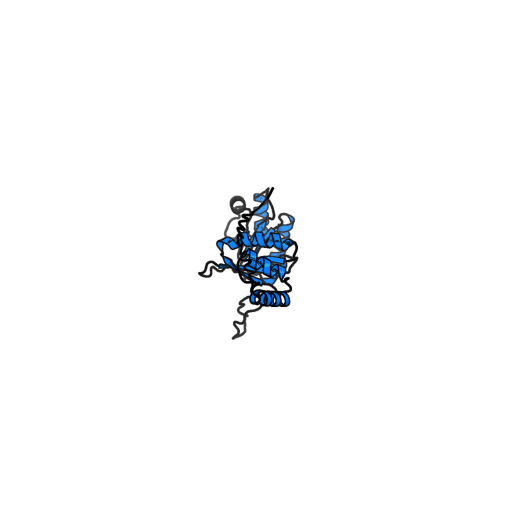
ATOM 1499 C CA . ARG A 1 191 ? -9.902 -0.175 20.578 1.00 93.06 191 ARG A CA 1
ATOM 1500 C C . ARG A 1 191 ? -9.551 -1.342 19.662 1.00 93.06 191 ARG A C 1
ATOM 1502 O O . ARG A 1 191 ? -8.852 -2.253 20.088 1.00 93.06 191 ARG A O 1
ATOM 1509 N N . GLU A 1 192 ? -10.056 -1.361 18.431 1.00 93.50 192 GLU A N 1
ATOM 1510 C CA . GLU A 1 192 ? -9.717 -2.420 17.473 1.00 93.50 192 GLU A CA 1
ATOM 1511 C C . GLU A 1 192 ? -8.264 -2.306 16.989 1.00 93.50 192 GLU A C 1
ATOM 1513 O O . GLU A 1 192 ? -7.597 -3.324 16.821 1.00 93.50 192 GLU A O 1
ATOM 1518 N N . THR A 1 193 ? -7.744 -1.084 16.840 1.00 91.12 193 THR A N 1
ATOM 1519 C CA . THR A 1 193 ? -6.341 -0.827 16.478 1.00 91.12 193 THR A CA 1
ATOM 1520 C C . THR A 1 193 ? -5.375 -1.375 17.532 1.00 91.12 193 THR A C 1
ATOM 1522 O O . THR A 1 193 ? -4.420 -2.069 17.179 1.00 91.12 193 THR A O 1
ATOM 1525 N N . LEU A 1 194 ? -5.662 -1.160 18.821 1.00 88.81 194 LEU A N 1
ATOM 1526 C CA . LEU A 1 194 ? -4.855 -1.679 19.937 1.00 88.81 194 LEU A CA 1
ATOM 1527 C C . LEU A 1 194 ? -4.768 -3.211 19.963 1.00 88.81 194 LEU A C 1
ATOM 1529 O O . LEU A 1 194 ? -3.778 -3.772 20.418 1.00 88.81 194 LEU A O 1
ATOM 1533 N N . LYS A 1 195 ? -5.760 -3.923 19.414 1.00 87.44 195 LYS A N 1
ATOM 1534 C CA . LYS A 1 195 ? -5.691 -5.391 19.289 1.00 87.44 195 LYS A CA 1
ATOM 1535 C C . LYS A 1 195 ? -4.693 -5.844 18.224 1.00 87.44 195 LYS A C 1
ATOM 1537 O O . LYS A 1 195 ? -4.211 -6.975 18.288 1.00 87.44 195 LYS A O 1
ATOM 1542 N N . VAL A 1 196 ? -4.410 -5.001 17.228 1.00 86.00 196 VAL A N 1
ATOM 1543 C CA . VAL A 1 196 ? -3.420 -5.299 16.185 1.00 86.00 196 VAL A CA 1
ATOM 1544 C C . VAL A 1 196 ? -2.013 -5.083 16.721 1.00 86.00 196 VAL A C 1
ATOM 1546 O O . VAL A 1 196 ? -1.162 -5.971 16.605 1.00 86.00 196 VAL A O 1
ATOM 1549 N N . CYS A 1 197 ? -1.801 -3.930 17.347 1.00 78.06 197 CYS A N 1
ATOM 1550 C CA . CYS A 1 197 ? -0.541 -3.550 17.957 1.00 78.06 197 CYS A CA 1
ATOM 1551 C C . CYS A 1 197 ? -0.828 -2.897 19.309 1.00 78.06 197 CYS A C 1
ATOM 1553 O O . CYS A 1 197 ? -1.165 -1.710 19.340 1.00 78.06 197 CYS A O 1
ATOM 1555 N N . PRO A 1 198 ? -0.747 -3.661 20.410 1.00 69.00 198 PRO A N 1
ATOM 1556 C CA . PRO A 1 198 ? -0.881 -3.074 21.731 1.00 69.00 198 PRO A CA 1
ATOM 1557 C C . PRO A 1 198 ? 0.256 -2.073 21.941 1.00 69.00 198 PRO A C 1
ATOM 1559 O O . PRO A 1 198 ? 1.383 -2.303 21.489 1.00 69.00 198 PRO A O 1
ATOM 1562 N N . LEU A 1 199 ? -0.046 -0.959 22.608 1.00 65.00 199 LEU A N 1
ATOM 1563 C CA . LEU A 1 199 ? 0.997 -0.087 23.146 1.00 65.00 199 LEU A CA 1
ATOM 1564 C C . LEU A 1 199 ? 1.828 -0.907 24.149 1.00 65.00 199 LEU A C 1
ATOM 1566 O O . LEU A 1 199 ? 1.353 -1.918 24.675 1.00 65.00 199 LEU A O 1
ATOM 1570 N N . SER A 1 200 ? 3.095 -0.542 24.346 1.00 62.12 200 SER A N 1
ATOM 1571 C CA . SER A 1 200 ? 3.981 -1.279 25.255 1.00 62.12 200 SER A CA 1
ATOM 1572 C C . SER A 1 200 ? 3.348 -1.416 26.648 1.00 62.12 200 SER A C 1
ATOM 1574 O O . SER A 1 200 ? 2.541 -0.584 27.056 1.00 62.12 200 SER A O 1
ATOM 1576 N N . GLU A 1 201 ? 3.736 -2.443 27.417 1.00 53.44 201 GLU A N 1
ATOM 1577 C CA . GLU A 1 201 ? 3.215 -2.658 28.784 1.00 53.44 201 GLU A CA 1
ATOM 1578 C C . GLU A 1 201 ? 3.442 -1.453 29.726 1.00 53.44 201 GLU A C 1
ATOM 1580 O O . GLU A 1 201 ? 2.835 -1.375 30.795 1.00 53.44 201 GLU A O 1
ATOM 1585 N N . GLU A 1 202 ? 4.310 -0.514 29.337 1.00 48.00 202 GLU A N 1
ATOM 1586 C CA . GLU A 1 202 ? 4.680 0.679 30.098 1.00 48.00 202 GLU A CA 1
ATOM 1587 C C . GLU A 1 202 ? 3.817 1.915 29.780 1.00 48.00 202 GLU A C 1
ATOM 1589 O O . GLU A 1 202 ? 3.834 2.878 30.552 1.00 48.00 202 GLU A O 1
ATOM 1594 N N . GLU A 1 203 ? 3.035 1.900 28.698 1.00 56.47 203 GLU A N 1
ATOM 1595 C CA . GLU A 1 203 ? 2.133 2.994 28.336 1.00 56.47 203 GLU A CA 1
ATOM 1596 C C . GLU A 1 203 ? 0.680 2.611 28.655 1.00 56.47 203 GLU A C 1
ATOM 1598 O O . GLU A 1 203 ? 0.131 1.693 28.042 1.00 56.47 203 GLU A O 1
ATOM 1603 N N . PRO A 1 204 ? 0.011 3.281 29.616 1.00 51.75 204 PRO A N 1
ATOM 1604 C CA . PRO A 1 204 ? -1.400 3.017 29.855 1.00 51.75 204 PRO A CA 1
ATOM 1605 C C . PRO A 1 204 ? -2.201 3.338 28.587 1.00 51.75 204 PRO A C 1
ATOM 1607 O O . PRO A 1 204 ? -2.059 4.424 28.027 1.00 51.75 204 PRO A O 1
ATOM 1610 N N . GLU A 1 205 ? -3.054 2.401 28.155 1.00 65.38 205 GLU A N 1
ATOM 1611 C CA . GLU A 1 205 ? -3.948 2.556 27.000 1.00 65.38 205 GLU A CA 1
ATOM 1612 C C . GLU A 1 205 ? -4.929 3.725 27.216 1.00 65.38 205 GLU A C 1
ATOM 1614 O O . GLU A 1 205 ? -6.056 3.547 27.686 1.00 65.38 205 GLU A O 1
ATOM 1619 N N . ASP A 1 206 ? -4.518 4.946 26.871 1.00 85.44 206 ASP A N 1
ATOM 1620 C CA . ASP A 1 206 ? -5.422 6.089 26.783 1.00 85.44 206 ASP A CA 1
ATOM 1621 C C . ASP A 1 206 ? -6.156 6.042 25.438 1.00 85.44 206 ASP A C 1
ATOM 1623 O O . ASP A 1 206 ? -5.754 6.634 24.434 1.00 85.44 206 ASP A O 1
ATOM 1627 N N . ILE A 1 207 ? -7.253 5.281 25.426 1.00 90.38 207 ILE A N 1
ATOM 1628 C CA . ILE A 1 207 ? -8.130 5.126 24.259 1.00 90.38 207 ILE A CA 1
ATOM 1629 C C . ILE A 1 207 ? -8.655 6.485 23.774 1.00 90.38 207 ILE A C 1
ATOM 1631 O O . ILE A 1 207 ? -8.869 6.643 22.574 1.00 90.38 207 ILE A O 1
ATOM 1635 N N . GLU A 1 208 ? -8.861 7.457 24.669 1.00 91.81 208 GLU A N 1
ATOM 1636 C CA . GLU A 1 208 ? -9.335 8.793 24.291 1.00 91.81 208 GLU A CA 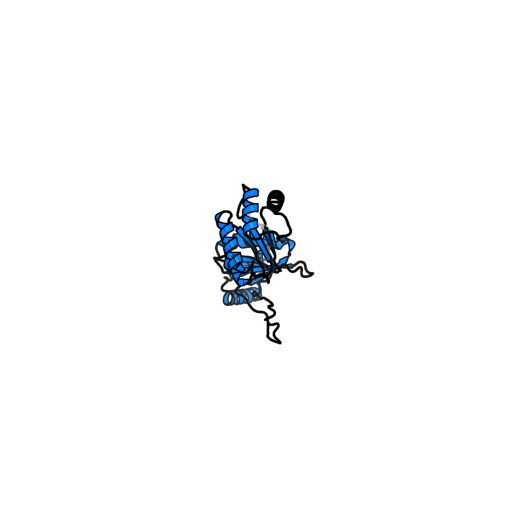1
ATOM 1637 C C . GLU A 1 208 ? -8.259 9.525 23.489 1.00 91.81 208 GLU A C 1
ATOM 1639 O O . GLU A 1 208 ? -8.518 9.989 22.377 1.00 91.81 208 GLU A O 1
ATOM 1644 N N . ALA A 1 209 ? -7.034 9.568 24.018 1.00 90.75 209 ALA A N 1
ATOM 1645 C CA . ALA A 1 209 ? -5.904 10.187 23.335 1.00 90.75 209 ALA A CA 1
ATOM 1646 C C . ALA A 1 209 ? -5.615 9.507 21.988 1.00 90.75 209 ALA A C 1
ATOM 1648 O O . ALA A 1 209 ? -5.395 10.189 20.984 1.00 90.75 209 ALA A O 1
ATOM 1649 N N . LEU A 1 210 ? -5.686 8.171 21.937 1.00 90.44 210 LEU A N 1
ATOM 1650 C CA . LEU A 1 210 ? -5.510 7.422 20.696 1.00 90.44 210 LEU A CA 1
ATOM 1651 C C . LEU A 1 210 ? -6.627 7.716 19.687 1.00 90.44 210 LEU A C 1
ATOM 1653 O O . LEU A 1 210 ? -6.338 7.913 18.511 1.00 90.44 210 LEU A O 1
ATOM 1657 N N . ALA A 1 211 ? -7.891 7.780 20.114 1.00 94.00 211 ALA A N 1
ATOM 1658 C CA . ALA A 1 211 ? -9.010 8.103 19.229 1.00 94.00 211 ALA A CA 1
ATOM 1659 C C . ALA A 1 211 ? -8.860 9.501 18.609 1.00 94.00 211 ALA A C 1
ATOM 1661 O O . ALA A 1 211 ? -9.056 9.652 17.401 1.00 94.00 211 ALA A O 1
ATOM 1662 N N . VAL A 1 212 ? -8.455 10.498 19.405 1.00 94.25 212 VAL A N 1
ATOM 1663 C CA . VAL A 1 212 ? -8.169 11.860 18.923 1.00 94.25 212 VAL A CA 1
ATOM 1664 C C . VAL A 1 212 ? -7.005 11.855 17.932 1.00 94.25 212 VAL A C 1
ATOM 1666 O O . VAL A 1 212 ? -7.144 12.381 16.829 1.00 94.25 212 VAL A O 1
ATOM 1669 N N . SER A 1 213 ? -5.890 11.204 18.273 1.00 92.38 213 SER A N 1
ATOM 1670 C CA . SER A 1 213 ? -4.721 11.113 17.391 1.00 92.38 213 SER A CA 1
ATOM 1671 C C . SER A 1 213 ? -5.051 10.417 16.066 1.00 92.38 213 SER A C 1
ATOM 1673 O O . SER A 1 213 ? -4.715 10.922 14.993 1.00 92.38 213 SER A O 1
ATOM 1675 N N . LEU A 1 214 ? -5.786 9.300 16.111 1.00 93.62 214 LEU A N 1
ATOM 1676 C CA . LEU A 1 214 ? -6.252 8.609 14.911 1.00 93.62 214 LEU A CA 1
ATOM 1677 C C . LEU A 1 214 ? -7.179 9.506 14.091 1.00 93.62 214 LEU A C 1
ATOM 1679 O O . LEU A 1 214 ? -7.073 9.509 12.871 1.00 93.62 214 LEU A O 1
ATOM 1683 N N . GLN A 1 215 ? -8.055 10.295 14.710 1.00 95.19 215 GLN A N 1
ATOM 1684 C CA . GLN A 1 215 ? -8.910 11.226 13.976 1.00 95.19 215 GLN A CA 1
ATOM 1685 C C . GLN A 1 215 ? -8.098 12.304 13.239 1.00 95.19 215 GLN A C 1
ATOM 1687 O O . GLN A 1 215 ? -8.364 12.570 12.062 1.00 95.19 215 GLN A O 1
ATOM 1692 N N . GLU A 1 216 ? -7.102 12.898 13.898 1.00 94.38 216 GLU A N 1
ATOM 1693 C CA . GLU A 1 216 ? -6.205 13.907 13.314 1.00 94.38 216 GLU A CA 1
ATOM 1694 C C . GLU A 1 216 ? -5.397 13.339 12.136 1.00 94.38 216 GLU A C 1
ATOM 1696 O O . GLU A 1 216 ? -5.297 13.965 11.077 1.00 94.38 216 GLU A O 1
ATOM 1701 N N . GLU A 1 217 ? -4.921 12.100 12.271 1.00 92.81 217 GLU A N 1
ATOM 1702 C CA . GLU A 1 217 ? -4.178 11.361 11.244 1.00 92.81 217 GLU A CA 1
ATOM 1703 C C . GLU A 1 217 ? -5.085 10.657 10.215 1.00 92.81 217 GLU A C 1
ATOM 1705 O O . GLU A 1 217 ? -4.614 9.867 9.390 1.00 92.81 217 GLU A O 1
ATOM 1710 N N . LYS A 1 218 ? -6.397 10.938 10.229 1.00 93.94 218 LYS A N 1
ATOM 1711 C CA . LYS A 1 218 ? -7.400 10.350 9.318 1.00 93.94 218 LYS A CA 1
ATOM 1712 C C . LYS A 1 218 ? -7.413 8.814 9.337 1.00 93.94 218 LYS A C 1
ATOM 1714 O O . LYS A 1 218 ? -7.606 8.157 8.317 1.00 93.94 218 LYS A O 1
ATOM 1719 N N . GLY A 1 219 ? -7.187 8.244 10.511 1.00 92.38 219 GLY A N 1
ATOM 1720 C CA . GLY A 1 219 ? -7.172 6.820 10.813 1.00 92.38 219 GLY A CA 1
ATOM 1721 C C . GLY A 1 219 ? -5.892 6.099 10.411 1.00 92.38 219 GLY A C 1
ATOM 1722 O O . GLY A 1 219 ? -5.835 4.878 10.545 1.00 92.38 219 GLY A O 1
ATOM 1723 N N . LYS A 1 220 ? -4.876 6.812 9.913 1.00 92.75 220 LYS A N 1
ATOM 1724 C CA . LYS A 1 220 ? -3.584 6.219 9.567 1.00 92.75 220 LYS A CA 1
ATOM 1725 C C . LYS A 1 220 ? -2.921 5.644 10.822 1.00 92.75 220 LYS A C 1
ATOM 1727 O O . LYS A 1 220 ? -2.773 6.338 11.821 1.00 92.75 220 LYS A O 1
ATOM 1732 N N . ILE A 1 221 ? -2.495 4.389 10.735 1.00 90.31 221 ILE A N 1
ATOM 1733 C CA . ILE A 1 221 ? -1.791 3.668 11.793 1.00 90.31 221 ILE A CA 1
ATOM 1734 C C . ILE A 1 221 ? -0.380 3.386 11.294 1.00 90.31 221 ILE A C 1
ATOM 1736 O O . ILE A 1 221 ? -0.209 2.781 10.232 1.00 90.31 221 ILE A O 1
ATOM 1740 N N . THR A 1 222 ? 0.614 3.799 12.072 1.00 88.94 222 THR A N 1
ATOM 1741 C CA . THR A 1 222 ? 2.006 3.392 11.881 1.00 88.94 222 THR A CA 1
ATOM 1742 C C . THR A 1 222 ? 2.307 2.272 12.861 1.00 88.94 222 THR A C 1
ATOM 1744 O O . THR A 1 222 ? 2.186 2.453 14.068 1.00 88.94 222 THR A O 1
ATOM 1747 N N . LEU A 1 223 ? 2.685 1.119 12.330 1.00 85.31 223 LEU A N 1
ATOM 1748 C CA . LEU A 1 223 ? 3.146 -0.029 13.092 1.00 85.31 223 LEU A CA 1
ATOM 1749 C C . LEU A 1 223 ? 4.653 -0.127 12.887 1.00 85.31 223 LEU A C 1
ATOM 1751 O O . LEU A 1 223 ? 5.105 -0.157 11.746 1.00 85.31 223 LEU A O 1
ATOM 1755 N N . TRP A 1 224 ? 5.416 -0.176 13.967 1.00 81.19 224 TRP A N 1
ATOM 1756 C CA . TRP A 1 224 ? 6.850 -0.441 13.934 1.00 81.19 224 TRP A CA 1
ATOM 1757 C C . TRP A 1 224 ? 7.170 -1.541 14.932 1.00 81.19 224 TRP A C 1
ATOM 1759 O O . TRP A 1 224 ? 6.436 -1.755 15.899 1.00 81.19 224 TRP A O 1
ATOM 1769 N N . TRP A 1 225 ? 8.276 -2.224 14.710 1.00 77.25 225 TRP A N 1
ATOM 1770 C CA . TRP A 1 225 ? 8.827 -3.163 15.665 1.00 77.25 225 TRP A CA 1
ATOM 1771 C C . TRP A 1 225 ? 10.344 -3.192 15.544 1.00 77.25 225 TRP A C 1
ATOM 1773 O O . TRP A 1 225 ? 10.900 -2.884 14.490 1.00 77.25 225 TRP A O 1
ATOM 1783 N N . GLU A 1 226 ? 10.987 -3.541 16.653 1.00 63.06 226 GLU A N 1
ATOM 1784 C CA . GLU A 1 226 ? 12.427 -3.789 16.701 1.00 63.06 226 GLU A CA 1
ATOM 1785 C C . GLU A 1 226 ? 12.777 -5.189 16.170 1.00 63.06 226 GLU A C 1
ATOM 1787 O O . GLU A 1 226 ? 11.987 -6.153 16.372 1.00 63.06 226 GLU A O 1
#

Secondary structure (DSSP, 8-state):
-------------------------HHHHHHHHHHHHHH---HHHHHHHHHHH-S--EEEEE----TT-SS--PPEEEEEEEEEEEGGGHHHHHHHHHHHHTTTTEEEEEEE----TT-EEEEEEEE-S-THHHHHHTT---SSGGG-HHHHHHHHHHHHTTS-EEEEEE-SSEEEEEESS--S-HHHHHHHHHHHSPPPTTS---HHHHHHHHHHTTT-EEEE--

Foldseek 3Di:
DDDDDDDDDDPPPPPPPPPPPPPPPVVLVVQLVVLCVQQVQDSVLQVVLCVLFVFHKDFDWDQDPPPDDDDDSDTDTDRWIKGKHQLVCLLVSQVVSQVVCVVRQKHKAFADCPPPVVNITIIIMHRHPDPLVLLVRQQQQAPPNCGGSVNLVVLLVQLCVPFDKDWHHYHNFKTKIATDDADPDLLVLLVSVCSSPPDPPPDPSPSVVSSVVCVVVNNMDMDGHD

Radius of gyration: 25.95 Å; chains: 1; bounding box: 49×62×106 Å

Organism: NCBI:txid477680